Protein AF-A0ABD5RCZ7-F1 (afdb_monomer_lite)

Radius of gyration: 33.13 Å; chains: 1; bounding box: 103×47×82 Å

Organism: NCBI:txid1126234

InterPro domains:
  IPR018649 SHOCT domain [PF09851] (135-161)

Foldseek 3Di:
DDDDPPVVVVVVVVVVCVVVPPDCLVVLCVLLVVLQVVLVVLQVQLVVLCVVPPDPVSNVSSVVSNVVSVVSNVSSCVSCVVVVCVVVDVDDDPVVVVVVVPPPDDDPDDDDDDDDDDDDDDDDDDPDDPPPCPPLNVLVVCVVVVVDDPVRSVVVVVVSVVVVVVVVVVVVVVVVVVVVVVVVVVVVVVD

Sequence (191 aa):
MLGSSDSSTLRAVHRLLEHYTPDGTLGRLLLGLSALGLSPFMLFGGVIMITDATTFVAFLTGVLGVTLGPFALLLGVVTLWPVYLSLIGNVESPADYATTSGRRRSSVGLSGTDSVDPVGTTDLSGGASSDDESAEAILKRRYAAGDIDDAEFERRLERIMTAEAGEDWDNETTRNAARSRRKRETEQVEN

Structure (mmCIF, N/CA/C/O backbone):
data_AF-A0ABD5RCZ7-F1
#
_entry.id   AF-A0ABD5RCZ7-F1
#
loop_
_atom_site.group_PDB
_atom_site.id
_atom_site.type_symbol
_atom_site.label_atom_id
_atom_site.label_alt_id
_atom_site.label_comp_id
_atom_site.label_asym_id
_atom_site.label_entity_id
_atom_site.label_seq_id
_atom_site.pdbx_PDB_ins_code
_atom_site.Cartn_x
_atom_site.Cartn_y
_atom_site.Cartn_z
_atom_site.occupancy
_atom_site.B_iso_or_equiv
_atom_site.auth_seq_id
_atom_site.auth_comp_id
_atom_site.auth_asym_id
_atom_site.auth_atom_id
_atom_site.pdbx_PDB_model_num
ATOM 1 N N . MET A 1 1 ? 43.689 7.628 23.862 1.00 44.00 1 MET A N 1
ATOM 2 C CA . MET A 1 1 ? 42.399 7.761 24.573 1.00 44.00 1 MET A CA 1
ATOM 3 C C . MET A 1 1 ? 41.309 8.101 23.557 1.00 44.00 1 MET A C 1
ATOM 5 O O . MET A 1 1 ? 41.088 9.272 23.311 1.00 44.00 1 MET A O 1
ATOM 9 N N . LEU A 1 2 ? 40.692 7.105 22.914 1.00 52.38 2 LEU A N 1
ATOM 10 C CA . LEU A 1 2 ? 39.568 7.241 21.967 1.00 52.38 2 LEU A CA 1
ATOM 11 C C . LEU A 1 2 ? 38.787 5.920 22.062 1.00 52.38 2 LEU A C 1
ATOM 13 O O . LEU A 1 2 ? 39.323 4.898 21.649 1.00 52.38 2 LEU A O 1
ATOM 17 N N . GLY A 1 3 ? 37.609 5.887 22.690 1.00 51.72 3 GLY A N 1
ATOM 18 C CA . GLY A 1 3 ? 36.884 4.611 22.832 1.00 51.72 3 GLY A CA 1
ATOM 19 C C . GLY A 1 3 ? 35.549 4.608 23.582 1.00 51.72 3 GLY A C 1
ATOM 20 O O . GLY A 1 3 ? 35.044 3.528 23.869 1.00 51.72 3 GLY A O 1
ATOM 21 N N . SER A 1 4 ? 34.957 5.762 23.908 1.00 55.25 4 SER A N 1
ATOM 22 C CA . SER A 1 4 ? 33.767 5.800 24.785 1.00 55.25 4 SER A CA 1
ATOM 23 C C . SER A 1 4 ? 32.496 6.365 24.136 1.00 55.25 4 SER A C 1
ATOM 25 O O . SER A 1 4 ? 31.445 6.336 24.768 1.00 55.25 4 SER A O 1
ATOM 27 N N . SER A 1 5 ? 32.563 6.872 22.901 1.00 55.53 5 SER A N 1
ATOM 28 C CA . SER A 1 5 ? 31.431 7.557 22.244 1.00 55.53 5 SER A CA 1
ATOM 29 C C . SER A 1 5 ? 30.575 6.634 21.366 1.00 55.53 5 SER A C 1
ATOM 31 O O . SER A 1 5 ? 29.400 6.914 21.124 1.00 55.53 5 SER A O 1
ATOM 33 N N . ASP A 1 6 ? 31.131 5.510 20.913 1.00 54.88 6 ASP A N 1
ATOM 34 C CA . ASP A 1 6 ? 30.423 4.608 19.994 1.00 54.88 6 ASP A CA 1
ATOM 35 C C . ASP A 1 6 ? 29.397 3.736 20.724 1.00 54.88 6 ASP A C 1
ATOM 37 O O . ASP A 1 6 ? 28.325 3.436 20.200 1.00 54.88 6 ASP A O 1
ATOM 41 N N . SER A 1 7 ? 29.671 3.379 21.979 1.00 60.19 7 SER A N 1
ATOM 42 C CA . SER A 1 7 ? 28.823 2.491 22.778 1.00 60.19 7 SER A CA 1
ATOM 43 C C . SER A 1 7 ? 27.561 3.168 23.326 1.00 60.19 7 SER A C 1
ATOM 45 O O . SER A 1 7 ? 26.554 2.489 23.534 1.00 60.19 7 SER A O 1
ATOM 47 N N . SER A 1 8 ? 27.569 4.491 23.524 1.00 61.69 8 SER A N 1
ATOM 48 C CA . SER A 1 8 ? 26.386 5.259 23.938 1.00 61.69 8 SER A CA 1
ATOM 49 C C . SER A 1 8 ? 25.422 5.482 22.777 1.00 61.69 8 SER A C 1
ATOM 51 O O . SER A 1 8 ? 24.218 5.301 22.950 1.00 61.69 8 SER A O 1
ATOM 53 N N . THR A 1 9 ? 25.943 5.780 21.586 1.00 70.44 9 THR A N 1
ATOM 54 C CA . THR A 1 9 ? 25.139 5.954 20.371 1.00 70.44 9 THR A CA 1
ATOM 55 C C . THR A 1 9 ? 24.521 4.624 19.939 1.00 70.44 9 THR A C 1
ATOM 57 O O . THR A 1 9 ? 23.320 4.567 19.694 1.00 70.44 9 THR A O 1
ATOM 60 N N . LEU A 1 10 ? 25.286 3.522 19.965 1.00 69.06 10 LEU A N 1
ATOM 61 C CA . LEU A 1 10 ? 24.750 2.184 19.681 1.00 69.06 10 LEU A CA 1
ATOM 62 C C . LEU A 1 10 ? 23.698 1.739 20.698 1.00 69.06 10 LEU A C 1
ATOM 64 O O . LEU A 1 10 ? 22.688 1.169 20.303 1.00 69.06 10 LEU A O 1
ATOM 68 N N . ARG A 1 11 ? 23.884 2.017 21.995 1.00 72.44 11 ARG A N 1
ATOM 69 C CA . ARG A 1 11 ? 22.863 1.707 23.009 1.00 72.44 11 ARG A CA 1
ATOM 70 C C . ARG A 1 11 ? 21.634 2.596 22.893 1.00 72.44 11 ARG A C 1
ATOM 72 O O . ARG A 1 11 ? 20.538 2.097 23.099 1.00 72.44 11 ARG A O 1
ATOM 79 N N . ALA A 1 12 ? 21.788 3.875 22.558 1.00 73.44 12 ALA A N 1
ATOM 80 C CA . ALA A 1 12 ? 20.661 4.775 22.327 1.00 73.44 12 ALA A CA 1
ATOM 81 C C . ALA A 1 12 ? 19.853 4.339 21.099 1.00 73.44 12 ALA A C 1
ATOM 83 O O . ALA A 1 12 ? 18.632 4.283 21.174 1.00 73.44 12 ALA A O 1
ATOM 84 N N . VAL A 1 13 ? 20.528 3.941 20.016 1.00 70.62 13 VAL A N 1
ATOM 85 C CA . VAL A 1 13 ? 19.894 3.380 18.816 1.00 70.62 13 VAL A CA 1
ATOM 86 C C . VAL A 1 13 ? 19.265 2.022 19.105 1.00 70.62 13 VAL A C 1
ATOM 88 O O . VAL A 1 13 ? 18.158 1.780 18.654 1.00 70.62 13 VAL A O 1
ATOM 91 N N . HIS A 1 14 ? 19.907 1.158 19.891 1.00 68.06 14 HIS A N 1
ATOM 92 C CA . HIS A 1 14 ? 19.344 -0.133 20.290 1.00 68.06 14 HIS A CA 1
ATOM 93 C C . HIS A 1 14 ? 18.097 0.036 21.162 1.00 68.06 14 HIS A C 1
ATOM 95 O O . HIS A 1 14 ? 17.110 -0.650 20.945 1.00 68.06 14 HIS A O 1
ATOM 101 N N . ARG A 1 15 ? 18.101 1.019 22.069 1.00 69.62 15 ARG A N 1
ATOM 102 C CA . ARG A 1 15 ? 16.951 1.370 22.909 1.00 69.62 15 ARG A CA 1
ATOM 103 C C . ARG A 1 15 ? 15.839 2.048 22.108 1.00 69.62 15 ARG A C 1
ATOM 105 O O . ARG A 1 15 ? 14.672 1.842 22.406 1.00 69.62 15 ARG A O 1
ATOM 112 N N . LEU A 1 16 ? 16.190 2.821 21.078 1.00 66.12 16 LEU A N 1
ATOM 113 C CA . LEU A 1 16 ? 15.235 3.363 20.112 1.00 66.12 16 LEU A CA 1
ATOM 114 C C . LEU A 1 16 ? 14.652 2.228 19.259 1.00 66.12 16 LEU A C 1
ATOM 116 O O . LEU A 1 16 ? 13.448 2.172 19.076 1.00 66.12 16 LEU A O 1
ATOM 120 N N . LEU A 1 17 ? 15.465 1.263 18.827 1.00 63.47 17 LEU A N 1
ATOM 121 C CA . LEU A 1 17 ? 14.991 0.071 18.127 1.00 63.47 17 LEU A CA 1
ATOM 122 C C . LEU A 1 17 ? 14.046 -0.745 19.011 1.00 63.47 17 LEU A C 1
ATOM 124 O O . LEU A 1 17 ? 12.927 -1.008 18.600 1.00 63.47 17 LEU A O 1
ATOM 128 N N . GLU A 1 18 ? 14.440 -1.103 20.231 1.00 64.19 18 GLU A N 1
ATOM 129 C CA . GLU A 1 18 ? 13.595 -1.871 21.156 1.00 64.19 18 GLU A CA 1
ATOM 130 C C . GLU A 1 18 ? 12.280 -1.150 21.479 1.00 64.19 18 GLU A C 1
ATOM 132 O O . GLU A 1 18 ? 11.252 -1.802 21.643 1.00 64.19 18 GLU A O 1
ATOM 137 N N . HIS A 1 19 ? 12.283 0.187 21.514 1.00 57.41 19 HIS A N 1
ATOM 138 C CA . HIS A 1 19 ? 11.088 0.987 21.785 1.00 57.41 19 HIS A CA 1
ATOM 139 C C . HIS A 1 19 ? 10.206 1.239 20.550 1.00 57.41 19 HIS A C 1
ATOM 141 O O . HIS A 1 19 ? 9.009 1.448 20.702 1.00 57.41 19 HIS A O 1
ATOM 147 N N . TYR A 1 20 ? 10.762 1.173 19.336 1.00 53.78 20 TYR A N 1
ATOM 148 C CA . TYR A 1 20 ? 10.025 1.332 18.072 1.00 53.78 20 TYR A CA 1
ATOM 149 C C . TYR A 1 20 ? 9.710 0.003 17.358 1.00 53.78 20 TYR A C 1
ATOM 151 O O . TYR A 1 20 ? 9.073 0.008 16.307 1.00 53.78 20 TYR A O 1
ATOM 159 N N . THR A 1 21 ? 10.121 -1.134 17.927 1.00 57.34 21 THR A N 1
ATOM 160 C CA . THR A 1 21 ? 9.784 -2.489 17.457 1.00 57.34 21 THR A CA 1
ATOM 161 C C . THR A 1 21 ? 8.584 -3.172 18.161 1.00 57.34 21 THR A C 1
ATOM 163 O O . THR A 1 21 ? 8.244 -4.268 17.718 1.00 57.34 21 THR A O 1
ATOM 166 N N . PRO A 1 22 ? 7.871 -2.622 19.180 1.00 50.62 22 PRO A N 1
ATOM 167 C CA . PRO A 1 22 ? 6.703 -3.327 19.723 1.00 50.62 22 PRO A CA 1
ATOM 168 C C . PRO A 1 22 ? 5.543 -3.459 18.729 1.00 50.62 22 PRO A C 1
ATOM 170 O O . PRO A 1 22 ? 4.757 -4.389 18.856 1.00 50.62 22 PRO A O 1
ATOM 173 N N . ASP A 1 23 ? 5.472 -2.594 17.714 1.00 54.75 23 ASP A N 1
ATOM 174 C CA . ASP A 1 23 ? 4.429 -2.640 16.694 1.00 54.75 23 ASP A CA 1
ATOM 175 C C . ASP A 1 23 ? 5.043 -2.718 15.298 1.00 54.75 23 ASP A C 1
ATOM 177 O O . ASP A 1 23 ? 5.749 -1.822 14.835 1.00 54.75 23 ASP A O 1
ATOM 181 N N . GLY A 1 24 ? 4.752 -3.806 14.582 1.00 64.00 24 GLY A N 1
ATOM 182 C CA . GLY A 1 24 ? 5.283 -4.105 13.247 1.00 64.00 24 GLY A CA 1
ATOM 183 C C . GLY A 1 24 ? 4.899 -3.113 12.137 1.00 64.00 24 GLY A C 1
ATOM 184 O O . GLY A 1 24 ? 5.112 -3.408 10.964 1.00 64.00 24 GLY A O 1
ATOM 185 N N . THR A 1 25 ? 4.329 -1.957 12.463 1.00 65.88 25 THR A N 1
ATOM 186 C CA . THR A 1 25 ? 3.887 -0.910 11.535 1.00 65.88 25 THR A CA 1
ATOM 187 C C . THR A 1 25 ? 5.059 -0.124 10.955 1.00 65.88 25 THR A C 1
ATOM 189 O O . THR A 1 25 ? 5.092 0.093 9.746 1.00 65.88 25 THR A O 1
ATOM 192 N N . LEU A 1 26 ? 6.066 0.233 11.760 1.00 71.25 26 LEU A N 1
ATOM 193 C CA . LEU A 1 26 ? 7.204 1.039 11.296 1.00 71.25 26 LEU A CA 1
ATOM 194 C C . LEU A 1 26 ? 8.113 0.257 10.339 1.00 71.25 26 LEU A C 1
ATOM 196 O O . LEU A 1 26 ? 8.528 0.781 9.306 1.00 71.25 26 LEU A O 1
ATOM 200 N N . GLY A 1 27 ? 8.352 -1.027 10.625 1.00 74.56 27 GLY A N 1
ATOM 201 C CA . GLY A 1 27 ? 9.070 -1.921 9.713 1.00 74.56 27 GLY A CA 1
ATOM 202 C C . GLY A 1 27 ? 8.325 -2.125 8.390 1.00 74.56 27 GLY A C 1
ATOM 203 O O . GLY A 1 27 ? 8.937 -2.078 7.325 1.00 74.56 27 GLY A O 1
ATOM 204 N N . ARG A 1 28 ? 6.994 -2.274 8.440 1.00 78.19 28 ARG A N 1
ATOM 205 C CA . ARG A 1 28 ? 6.143 -2.383 7.241 1.00 78.19 28 ARG A CA 1
ATOM 206 C C . ARG A 1 28 ? 6.099 -1.088 6.440 1.00 78.19 28 ARG A C 1
ATOM 208 O O . ARG A 1 28 ? 6.110 -1.148 5.217 1.00 78.19 28 ARG A O 1
ATOM 215 N N . LEU A 1 29 ? 6.098 0.065 7.102 1.00 81.12 29 LEU A N 1
ATOM 216 C CA . LEU A 1 29 ? 6.155 1.363 6.440 1.00 81.12 29 LEU A CA 1
ATOM 217 C C . LEU A 1 29 ? 7.498 1.583 5.761 1.00 81.12 29 LEU A C 1
ATOM 219 O O . LEU A 1 29 ? 7.514 1.916 4.584 1.00 81.12 29 LEU A O 1
ATOM 223 N N . LEU A 1 30 ? 8.618 1.348 6.449 1.00 83.06 30 LEU A N 1
ATOM 224 C CA . LEU A 1 30 ? 9.937 1.470 5.829 1.00 83.06 30 LEU A CA 1
ATOM 225 C C . LEU A 1 30 ? 10.082 0.515 4.645 1.00 83.06 30 LEU A C 1
ATOM 227 O O . LEU A 1 30 ? 10.495 0.943 3.570 1.00 83.06 30 LEU A O 1
ATOM 231 N N . LEU A 1 31 ? 9.705 -0.754 4.809 1.00 79.12 31 LEU A N 1
ATOM 232 C CA . LEU A 1 31 ? 9.823 -1.753 3.750 1.00 79.12 31 LEU A CA 1
ATOM 233 C C . LEU A 1 31 ? 8.871 -1.462 2.585 1.00 79.12 31 LEU A C 1
ATOM 235 O O . LEU A 1 31 ? 9.288 -1.500 1.430 1.00 79.12 31 LEU A O 1
ATOM 239 N N . GLY A 1 32 ? 7.621 -1.109 2.878 1.00 79.81 32 GLY A N 1
ATOM 240 C CA . GLY A 1 32 ? 6.615 -0.783 1.877 1.00 79.81 32 GLY A CA 1
ATOM 241 C C . GLY A 1 32 ? 6.919 0.514 1.128 1.00 79.81 32 GLY A C 1
ATOM 242 O O . GLY A 1 32 ? 6.814 0.530 -0.094 1.00 79.81 32 GLY A O 1
ATOM 243 N N . LEU A 1 33 ? 7.380 1.565 1.814 1.00 86.44 33 LEU A N 1
ATOM 244 C CA . LEU A 1 33 ? 7.804 2.828 1.197 1.00 86.44 33 LEU A CA 1
ATOM 245 C C . LEU A 1 33 ? 9.049 2.628 0.325 1.00 86.44 33 LEU A C 1
ATOM 247 O O . LEU A 1 33 ? 9.109 3.140 -0.789 1.00 86.44 33 LEU A O 1
ATOM 251 N N . SER A 1 34 ? 10.018 1.840 0.801 1.00 83.94 34 SER A N 1
ATOM 252 C CA . SER A 1 34 ? 11.219 1.502 0.028 1.00 83.94 34 SER A CA 1
ATOM 253 C C . SER A 1 34 ? 10.860 0.698 -1.223 1.00 83.94 34 SER A C 1
ATOM 255 O O . SER A 1 34 ? 11.325 1.017 -2.314 1.00 83.94 34 SER A O 1
ATOM 257 N N . ALA A 1 35 ? 9.995 -0.312 -1.090 1.00 82.19 35 ALA A N 1
ATOM 258 C CA . ALA A 1 35 ? 9.541 -1.136 -2.206 1.00 82.19 35 ALA A CA 1
ATOM 259 C C . ALA A 1 35 ? 8.720 -0.329 -3.228 1.00 82.19 35 ALA A C 1
ATOM 261 O O . ALA A 1 35 ? 8.969 -0.435 -4.430 1.00 82.19 35 ALA A O 1
ATOM 262 N N . LEU A 1 36 ? 7.795 0.521 -2.767 1.00 83.50 36 LEU A N 1
ATOM 263 C CA . LEU A 1 36 ? 6.998 1.402 -3.628 1.00 83.50 36 LEU A CA 1
ATOM 264 C C . LEU A 1 36 ? 7.840 2.475 -4.314 1.00 83.50 36 LEU A C 1
ATOM 266 O O . LEU A 1 36 ? 7.584 2.777 -5.473 1.00 83.50 36 LEU A O 1
ATOM 270 N N . GLY A 1 37 ? 8.841 3.038 -3.635 1.00 86.50 37 GLY A N 1
ATOM 271 C CA . GLY A 1 37 ? 9.737 4.032 -4.226 1.00 86.50 37 GLY A CA 1
ATOM 272 C C . GLY A 1 37 ? 10.672 3.434 -5.279 1.00 86.50 37 GLY A C 1
ATOM 273 O O . GLY A 1 37 ? 10.902 4.042 -6.323 1.00 86.50 37 GLY A O 1
ATOM 274 N N . LEU A 1 38 ? 11.185 2.223 -5.038 1.00 86.25 38 LEU A N 1
ATOM 275 C CA . LEU A 1 38 ? 12.149 1.570 -5.929 1.00 86.25 38 LEU A CA 1
ATOM 276 C C . LEU A 1 38 ? 11.488 0.918 -7.155 1.00 86.25 38 LEU A C 1
ATOM 278 O O . LEU A 1 38 ? 12.092 0.852 -8.226 1.00 86.25 38 LEU A O 1
ATOM 282 N N . SER A 1 39 ? 10.245 0.449 -7.015 1.00 84.50 39 SER A N 1
ATOM 283 C CA . SER A 1 39 ? 9.508 -0.252 -8.070 1.00 84.50 39 SER A CA 1
ATOM 284 C C . SER A 1 39 ? 9.353 0.530 -9.388 1.00 84.50 39 SER A C 1
ATOM 286 O O . SER A 1 39 ? 9.739 -0.017 -10.426 1.00 84.50 39 SER A O 1
ATOM 288 N N . PRO A 1 40 ? 8.862 1.788 -9.417 1.00 82.56 40 PRO A N 1
ATOM 289 C CA . PRO A 1 40 ? 8.738 2.529 -10.669 1.00 82.56 40 PRO A CA 1
ATOM 290 C C . PRO A 1 40 ? 10.110 2.757 -11.311 1.00 82.56 40 PRO A C 1
ATOM 292 O O . PRO A 1 40 ? 10.238 2.661 -12.527 1.00 82.56 40 PRO A O 1
ATOM 295 N N . PHE A 1 41 ? 11.159 2.968 -10.512 1.00 85.69 41 PHE A N 1
ATOM 296 C CA . PHE A 1 41 ? 12.515 3.144 -11.029 1.00 85.69 41 PHE A CA 1
ATOM 297 C C . PHE A 1 41 ? 13.052 1.868 -11.694 1.00 85.69 41 PHE A C 1
ATOM 299 O O . PHE A 1 41 ? 13.627 1.935 -12.778 1.00 85.69 41 PHE A O 1
ATOM 306 N N . MET A 1 42 ? 12.806 0.700 -11.092 1.00 83.81 42 MET A N 1
ATOM 307 C CA . MET A 1 42 ? 13.132 -0.612 -11.671 1.00 83.81 42 MET A CA 1
ATOM 308 C C . MET A 1 42 ? 12.354 -0.890 -12.961 1.00 83.81 42 MET A C 1
ATOM 310 O O . MET A 1 42 ? 12.927 -1.375 -13.934 1.00 83.81 42 MET A O 1
ATOM 314 N N . LEU A 1 43 ? 11.060 -0.566 -12.984 1.00 80.88 43 LEU A N 1
ATOM 315 C CA . LEU A 1 43 ? 10.183 -0.859 -14.115 1.00 80.88 43 LEU A CA 1
ATOM 316 C C . LEU A 1 43 ? 10.482 0.073 -15.299 1.00 80.88 43 LEU A C 1
ATOM 318 O O . LEU A 1 43 ? 10.815 -0.400 -16.384 1.00 80.88 43 LEU A O 1
ATOM 322 N N . PHE A 1 44 ? 10.445 1.393 -15.093 1.00 85.50 44 PHE A N 1
ATOM 323 C CA . PHE A 1 44 ? 10.719 2.368 -16.153 1.00 85.50 44 PHE A CA 1
ATOM 324 C C . PHE A 1 44 ? 12.188 2.352 -16.582 1.00 85.50 44 PHE A C 1
ATOM 326 O O . PHE A 1 44 ? 12.471 2.364 -17.779 1.00 85.50 44 PHE A O 1
ATOM 333 N N . GLY A 1 45 ? 13.121 2.251 -15.630 1.00 84.06 45 GLY A N 1
ATOM 334 C CA . GLY A 1 45 ? 14.541 2.083 -15.936 1.00 84.06 45 GLY A CA 1
ATOM 335 C C . GLY A 1 45 ? 14.806 0.798 -16.719 1.00 84.06 45 GLY A C 1
ATOM 336 O O . GLY A 1 45 ? 15.580 0.811 -17.674 1.00 84.06 45 GLY A O 1
ATOM 337 N N . GLY A 1 46 ? 14.107 -0.291 -16.384 1.00 81.25 46 GLY A N 1
ATOM 338 C CA . GLY A 1 46 ? 14.206 -1.553 -17.106 1.00 81.25 46 GLY A CA 1
ATOM 339 C C . GLY A 1 46 ? 13.730 -1.453 -18.556 1.00 81.25 46 GLY A C 1
ATOM 340 O O . GLY A 1 46 ? 14.443 -1.876 -19.463 1.00 81.25 46 GLY A O 1
ATOM 341 N N . VAL A 1 47 ? 12.571 -0.827 -18.794 1.00 86.94 47 VAL A N 1
ATOM 342 C CA . VAL A 1 47 ? 12.038 -0.599 -20.150 1.00 86.94 47 VAL A CA 1
ATOM 343 C C . VAL A 1 47 ? 13.000 0.240 -20.994 1.00 86.94 47 VAL A C 1
ATOM 345 O O . VAL A 1 47 ? 13.293 -0.139 -22.127 1.00 86.94 47 VAL A O 1
ATOM 348 N N . ILE A 1 48 ? 13.543 1.327 -20.431 1.00 85.75 48 ILE A N 1
ATOM 349 C CA . ILE A 1 48 ? 14.517 2.191 -21.118 1.00 85.75 48 ILE A CA 1
ATOM 350 C C . ILE A 1 48 ? 15.778 1.393 -21.497 1.00 85.75 48 ILE A C 1
ATOM 352 O O . ILE A 1 48 ? 16.255 1.481 -22.629 1.00 85.75 48 ILE A O 1
ATOM 356 N N . MET A 1 49 ? 16.281 0.555 -20.588 1.00 83.06 49 MET A N 1
ATOM 357 C CA . MET A 1 49 ? 17.473 -0.268 -20.826 1.00 83.06 49 MET A CA 1
ATOM 358 C C . MET A 1 49 ? 17.253 -1.385 -21.857 1.00 83.06 49 MET A C 1
ATOM 360 O O . MET A 1 49 ? 18.179 -1.726 -22.589 1.00 83.06 49 MET A O 1
ATOM 364 N N . ILE A 1 50 ? 16.039 -1.941 -21.963 1.00 82.12 50 ILE A N 1
ATOM 365 C CA . ILE A 1 50 ? 15.696 -2.896 -23.034 1.00 82.12 50 ILE A CA 1
ATOM 366 C C . ILE A 1 50 ? 15.687 -2.195 -24.397 1.00 82.12 50 ILE A C 1
ATOM 368 O O . ILE A 1 50 ? 16.118 -2.780 -25.388 1.00 82.12 50 ILE A O 1
ATOM 372 N N . THR A 1 51 ? 15.204 -0.951 -24.465 1.00 79.88 51 THR A N 1
ATOM 373 C CA . THR A 1 51 ? 15.164 -0.201 -25.729 1.00 79.88 51 THR A CA 1
ATOM 374 C C . THR A 1 51 ? 16.541 0.261 -26.205 1.00 79.88 51 THR A C 1
ATOM 376 O O . THR A 1 51 ? 16.760 0.351 -27.409 1.00 79.88 51 THR A O 1
ATOM 379 N N . ASP A 1 52 ? 17.482 0.487 -25.286 1.00 78.69 52 ASP A N 1
ATOM 380 C CA . ASP A 1 52 ? 18.860 0.910 -25.571 1.00 78.69 52 ASP A CA 1
ATOM 381 C C . ASP A 1 52 ? 19.851 -0.272 -25.574 1.00 78.69 52 ASP A C 1
ATOM 383 O O . ASP A 1 52 ? 21.004 -0.124 -25.180 1.00 78.69 52 ASP A O 1
ATOM 387 N N . ALA A 1 53 ? 19.409 -1.474 -25.980 1.00 71.19 53 ALA A N 1
ATOM 388 C 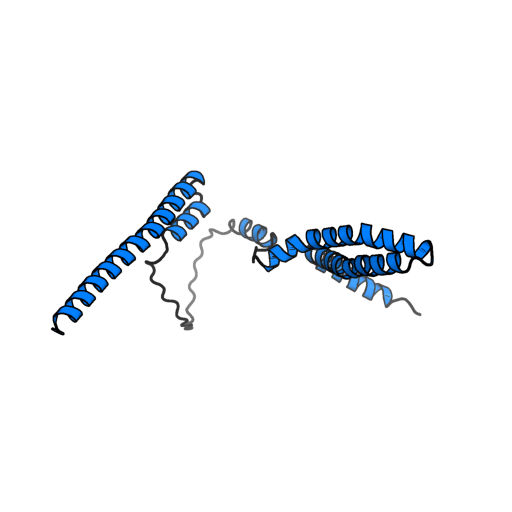CA . ALA A 1 53 ? 20.125 -2.762 -25.897 1.00 71.19 53 ALA A CA 1
ATOM 389 C C . ALA A 1 53 ? 21.418 -2.882 -26.747 1.00 71.19 53 ALA A C 1
ATOM 391 O O . ALA A 1 53 ? 21.744 -3.935 -27.291 1.00 71.19 53 ALA A O 1
ATOM 392 N N . THR A 1 54 ? 22.195 -1.810 -26.837 1.00 83.56 54 THR A N 1
ATOM 393 C CA . THR A 1 54 ? 23.541 -1.730 -27.403 1.00 83.56 54 THR A CA 1
ATOM 394 C C . THR A 1 54 ? 24.537 -2.640 -26.683 1.00 83.56 54 THR A C 1
ATOM 396 O O . THR A 1 54 ? 25.532 -3.053 -27.276 1.00 83.56 54 THR A O 1
ATOM 399 N N . THR A 1 55 ? 24.260 -3.014 -25.427 1.00 87.38 55 THR A N 1
ATOM 400 C CA . THR A 1 55 ? 25.047 -3.997 -24.676 1.00 87.38 55 THR A CA 1
ATOM 401 C C . THR A 1 55 ? 24.172 -5.110 -24.105 1.00 87.38 55 THR A C 1
ATOM 403 O O . THR A 1 55 ? 23.073 -4.880 -23.597 1.00 87.38 55 THR A O 1
ATOM 406 N N . PHE A 1 56 ? 24.698 -6.337 -24.123 1.00 86.38 56 PHE A N 1
ATOM 407 C CA . PHE A 1 56 ? 24.033 -7.507 -23.539 1.00 86.38 56 PHE A CA 1
ATOM 408 C C . PHE A 1 56 ? 23.729 -7.324 -22.041 1.00 86.38 56 PHE A C 1
ATOM 410 O O . PHE A 1 56 ? 22.690 -7.764 -21.555 1.00 86.38 56 PHE A O 1
ATOM 417 N N . VAL A 1 57 ? 24.611 -6.628 -21.313 1.00 88.38 57 VAL A N 1
ATOM 418 C CA . VAL A 1 57 ? 24.432 -6.332 -19.884 1.00 88.38 57 VAL A CA 1
ATOM 419 C C . VAL A 1 57 ? 23.246 -5.389 -19.650 1.00 88.38 57 VAL A C 1
ATOM 421 O O . VAL A 1 57 ? 22.453 -5.645 -18.743 1.00 88.38 57 VAL A O 1
ATOM 424 N N . ALA A 1 58 ? 23.082 -4.341 -20.469 1.00 83.56 58 ALA A N 1
ATOM 425 C CA . ALA A 1 58 ? 21.934 -3.434 -20.382 1.00 83.56 58 ALA A CA 1
ATOM 426 C C . ALA A 1 58 ? 20.618 -4.167 -20.678 1.00 83.56 58 ALA A C 1
ATOM 428 O O . ALA A 1 58 ? 19.663 -4.044 -19.913 1.00 83.56 58 ALA A O 1
ATOM 429 N N . PHE A 1 59 ? 20.605 -5.020 -21.706 1.00 86.31 59 PHE A N 1
ATOM 430 C CA . PHE A 1 59 ? 19.451 -5.859 -22.024 1.00 86.31 59 PHE A CA 1
ATOM 431 C C . PHE A 1 59 ? 19.065 -6.783 -20.858 1.00 86.31 59 PHE A C 1
ATOM 433 O O . PHE A 1 59 ? 17.910 -6.794 -20.435 1.00 86.31 59 PHE A O 1
ATOM 440 N N . LEU A 1 60 ? 20.029 -7.519 -20.287 1.00 91.50 60 LEU A N 1
ATOM 441 C CA . LEU A 1 60 ? 19.772 -8.442 -19.178 1.00 91.50 60 LEU A CA 1
ATOM 442 C C . LEU A 1 60 ? 19.280 -7.707 -17.921 1.00 91.50 60 LEU A C 1
ATOM 444 O O . LEU A 1 60 ? 18.336 -8.158 -17.274 1.00 91.50 60 LEU A O 1
ATOM 448 N N . THR A 1 61 ? 19.882 -6.556 -17.607 1.00 87.50 61 THR A N 1
ATOM 449 C CA . THR A 1 61 ? 19.462 -5.690 -16.491 1.00 87.50 61 THR A CA 1
ATOM 450 C C . THR A 1 61 ? 18.048 -5.161 -16.712 1.00 87.50 61 THR A C 1
ATOM 452 O O . THR A 1 61 ? 17.235 -5.150 -15.789 1.00 87.50 61 THR A O 1
ATOM 455 N N . GLY A 1 62 ? 17.731 -4.779 -17.950 1.00 87.88 62 GLY A N 1
ATOM 456 C CA . GLY A 1 62 ? 16.410 -4.314 -18.337 1.00 87.88 62 GLY A CA 1
ATOM 457 C C . GLY A 1 62 ? 15.329 -5.382 -18.168 1.00 87.88 62 GLY A C 1
ATOM 458 O O . GLY A 1 62 ? 14.305 -5.127 -17.534 1.00 87.88 62 GLY A O 1
ATOM 459 N N . VAL A 1 63 ? 15.588 -6.606 -18.644 1.00 90.25 63 VAL A N 1
ATOM 460 C CA . VAL A 1 63 ? 14.681 -7.756 -18.472 1.00 90.25 63 VAL A CA 1
ATOM 461 C C . VAL A 1 63 ? 14.436 -8.050 -16.992 1.00 90.25 63 VAL A C 1
ATOM 463 O O . VAL A 1 63 ? 13.284 -8.239 -16.598 1.00 90.25 63 VAL A O 1
ATOM 466 N N . LEU A 1 64 ? 15.493 -8.033 -16.172 1.00 89.94 64 LEU A N 1
ATOM 467 C CA . LEU A 1 64 ? 15.415 -8.212 -14.718 1.00 89.94 64 LEU A CA 1
ATOM 468 C C . LEU A 1 64 ? 14.566 -7.126 -14.051 1.00 89.94 64 LEU A C 1
ATOM 470 O O . LEU A 1 64 ? 13.717 -7.443 -13.224 1.00 89.94 64 LEU A O 1
ATOM 474 N N . GLY A 1 65 ? 14.750 -5.860 -14.433 1.00 86.38 65 GLY A N 1
ATOM 475 C CA . GLY A 1 65 ? 13.960 -4.741 -13.915 1.00 86.38 65 GLY A CA 1
ATOM 476 C C . GLY A 1 65 ? 12.473 -4.866 -14.254 1.00 86.38 65 GLY A C 1
ATOM 477 O O . GLY A 1 65 ? 11.621 -4.667 -13.388 1.00 86.38 65 GLY A O 1
ATOM 478 N N . VAL A 1 66 ? 12.149 -5.284 -15.481 1.00 89.69 66 VAL A N 1
ATOM 479 C CA . VAL A 1 66 ? 10.759 -5.476 -15.927 1.00 89.69 66 VAL A CA 1
ATOM 480 C C . VAL A 1 66 ? 10.094 -6.687 -15.269 1.00 89.69 66 VAL A C 1
ATOM 482 O O . VAL A 1 66 ? 8.903 -6.627 -14.981 1.00 89.69 66 VAL A O 1
ATOM 485 N N . THR A 1 67 ? 10.828 -7.768 -14.984 1.00 91.69 67 THR A N 1
ATOM 486 C CA . THR A 1 67 ? 10.260 -8.919 -14.254 1.00 91.69 67 THR A CA 1
ATOM 487 C C . THR A 1 67 ? 10.171 -8.677 -12.750 1.00 91.69 67 THR A C 1
ATOM 489 O O . THR A 1 67 ? 9.135 -8.966 -12.159 1.00 91.69 67 THR A O 1
ATOM 492 N N . LEU A 1 68 ? 11.208 -8.131 -12.108 1.00 89.62 68 LEU A N 1
ATOM 493 C CA . LEU A 1 68 ? 11.225 -7.919 -10.653 1.00 89.62 68 LEU A CA 1
ATOM 494 C C . LEU A 1 68 ? 10.437 -6.683 -10.205 1.00 89.62 68 LEU A C 1
ATOM 496 O O . LEU A 1 68 ? 9.901 -6.677 -9.097 1.00 89.62 68 LEU A O 1
ATOM 500 N N . GLY A 1 69 ? 10.337 -5.648 -11.040 1.00 85.38 69 GLY A N 1
ATOM 501 C CA . GLY A 1 69 ? 9.640 -4.398 -10.724 1.00 85.38 69 GLY A CA 1
ATOM 502 C C . GLY A 1 69 ? 8.177 -4.596 -10.298 1.00 85.38 69 GLY A C 1
ATOM 503 O O . GLY A 1 69 ? 7.806 -4.115 -9.222 1.00 85.38 69 GLY A O 1
ATOM 504 N N . PRO A 1 70 ? 7.352 -5.335 -11.068 1.00 87.00 70 PRO A N 1
ATOM 505 C CA . PRO A 1 70 ? 5.975 -5.665 -10.698 1.00 87.00 70 PRO A CA 1
ATOM 506 C C . PRO A 1 70 ? 5.870 -6.499 -9.415 1.00 87.00 70 PRO A C 1
ATOM 508 O O . PRO A 1 70 ? 4.979 -6.261 -8.603 1.00 87.00 70 PRO A O 1
ATOM 511 N N . PHE A 1 71 ? 6.794 -7.442 -9.194 1.00 89.38 71 PHE A N 1
ATOM 512 C CA . PHE A 1 71 ? 6.838 -8.233 -7.958 1.00 89.38 71 PHE A CA 1
ATOM 513 C C . PHE A 1 71 ? 7.129 -7.357 -6.735 1.00 89.38 71 PHE A C 1
ATOM 515 O O . PHE A 1 71 ? 6.451 -7.482 -5.716 1.00 89.38 71 PHE A O 1
ATOM 522 N N . ALA A 1 72 ? 8.091 -6.438 -6.842 1.00 83.25 72 ALA A N 1
ATOM 523 C CA . ALA A 1 72 ? 8.386 -5.469 -5.791 1.00 83.25 72 ALA A CA 1
ATOM 524 C C . ALA A 1 72 ? 7.204 -4.515 -5.541 1.00 83.25 72 ALA A C 1
ATOM 526 O O . ALA A 1 72 ? 6.911 -4.204 -4.387 1.00 83.25 72 ALA A O 1
ATOM 527 N N . LEU A 1 73 ? 6.489 -4.107 -6.599 1.00 84.69 73 LEU A N 1
ATOM 528 C CA . LEU A 1 73 ? 5.274 -3.291 -6.493 1.00 84.69 73 LEU A CA 1
ATOM 529 C C . LEU A 1 73 ? 4.198 -4.017 -5.687 1.00 84.69 73 LEU A C 1
ATOM 531 O O . LEU A 1 73 ? 3.667 -3.463 -4.728 1.00 84.69 73 LEU A O 1
ATOM 535 N N . LEU A 1 74 ? 3.909 -5.269 -6.054 1.00 90.06 74 LEU A N 1
ATOM 536 C CA . LEU A 1 74 ? 2.934 -6.110 -5.362 1.00 90.06 74 LEU A CA 1
ATOM 537 C C . LEU A 1 74 ? 3.312 -6.317 -3.898 1.00 90.06 74 LEU A C 1
ATOM 539 O O . LEU A 1 74 ? 2.459 -6.149 -3.031 1.00 90.06 74 LEU A O 1
ATOM 543 N N . LEU A 1 75 ? 4.583 -6.619 -3.606 1.00 83.62 75 LEU A N 1
ATOM 544 C CA . LEU A 1 75 ? 5.058 -6.723 -2.226 1.00 83.62 75 LEU A CA 1
ATOM 545 C C . LEU A 1 75 ? 4.843 -5.415 -1.458 1.00 83.62 75 LEU A C 1
ATOM 547 O O . LEU A 1 75 ? 4.372 -5.453 -0.323 1.00 83.62 75 LEU A O 1
ATOM 551 N N . GLY A 1 76 ? 5.162 -4.271 -2.068 1.00 85.00 76 GLY A N 1
ATOM 552 C CA . GLY A 1 76 ? 4.947 -2.953 -1.477 1.00 85.00 76 GLY A CA 1
ATOM 553 C C . GLY A 1 76 ? 3.475 -2.709 -1.149 1.00 85.00 76 GLY A C 1
ATOM 554 O O . GLY A 1 76 ? 3.156 -2.369 -0.013 1.00 85.00 76 GLY A O 1
ATOM 555 N N . VAL A 1 77 ? 2.575 -2.970 -2.101 1.00 88.19 77 VAL A N 1
ATOM 556 C CA . VAL A 1 77 ? 1.122 -2.816 -1.926 1.00 88.19 77 VAL A CA 1
ATOM 557 C C . VAL A 1 77 ? 0.588 -3.746 -0.839 1.00 88.19 77 VAL A C 1
ATOM 559 O O . VAL A 1 77 ? -0.073 -3.275 0.080 1.00 88.19 77 VAL A O 1
ATOM 562 N N . VAL A 1 78 ? 0.909 -5.042 -0.887 1.00 90.31 78 VAL A N 1
ATOM 563 C CA . VAL A 1 78 ? 0.470 -6.026 0.121 1.00 90.31 78 VAL A CA 1
ATOM 564 C C . VAL A 1 78 ? 0.999 -5.671 1.513 1.00 90.31 78 VAL A C 1
ATOM 566 O O . VAL A 1 78 ? 0.293 -5.841 2.504 1.00 90.31 78 VAL A O 1
ATOM 569 N N . THR A 1 79 ? 2.219 -5.137 1.603 1.00 86.00 79 THR A N 1
ATOM 570 C CA . THR A 1 79 ? 2.825 -4.722 2.877 1.00 86.00 79 THR A CA 1
ATOM 571 C C . THR A 1 79 ? 2.186 -3.448 3.435 1.00 86.00 79 THR A C 1
ATOM 573 O O . THR A 1 79 ? 1.983 -3.353 4.647 1.00 86.00 79 THR A O 1
ATOM 576 N N . LEU A 1 80 ? 1.854 -2.474 2.579 1.00 82.88 80 LEU A N 1
ATOM 577 C CA . LEU A 1 80 ? 1.206 -1.223 2.990 1.00 82.88 80 LEU A CA 1
ATOM 578 C C . LEU A 1 80 ? -0.293 -1.390 3.249 1.00 82.88 80 LEU A C 1
ATOM 580 O O . LEU A 1 80 ? -0.867 -0.601 3.994 1.00 82.88 80 LEU A O 1
ATOM 584 N N . TRP A 1 81 ? -0.922 -2.404 2.656 1.00 87.00 81 TRP A N 1
ATOM 585 C CA . TRP A 1 81 ? -2.364 -2.626 2.710 1.00 87.00 81 TRP A CA 1
ATOM 586 C C . TRP A 1 81 ? -2.946 -2.602 4.138 1.00 87.00 81 TRP A C 1
ATOM 588 O O . TRP A 1 81 ? -3.885 -1.842 4.366 1.00 87.00 81 TRP A O 1
ATOM 598 N N . PRO A 1 82 ? -2.390 -3.309 5.145 1.00 80.94 82 PRO A N 1
ATOM 599 C CA . PRO A 1 82 ? -2.907 -3.243 6.515 1.00 80.94 82 PRO A CA 1
ATOM 600 C C . PRO A 1 82 ? -2.744 -1.861 7.157 1.00 80.94 82 PRO A C 1
ATOM 602 O O . PRO A 1 82 ? -3.586 -1.448 7.946 1.00 80.94 82 PRO A O 1
ATOM 605 N N . VAL A 1 83 ? -1.670 -1.141 6.814 1.00 78.94 83 VAL A N 1
ATOM 606 C CA . VAL A 1 83 ? -1.422 0.218 7.319 1.00 78.94 83 VAL A CA 1
ATOM 607 C C . VAL A 1 83 ? -2.424 1.196 6.713 1.00 78.94 83 VAL A C 1
ATOM 609 O O . VAL A 1 83 ? -2.976 2.021 7.428 1.00 78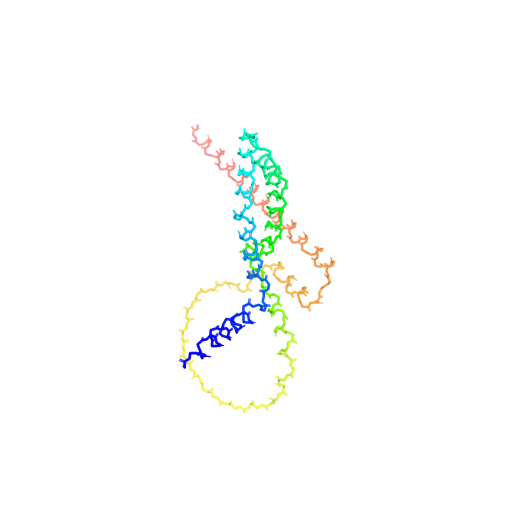.94 83 VAL A O 1
ATOM 612 N N . TYR A 1 84 ? -2.710 1.067 5.416 1.00 77.81 84 TYR A N 1
ATOM 613 C CA . TYR A 1 84 ? -3.746 1.843 4.738 1.00 77.81 84 TYR A CA 1
ATOM 614 C C . TYR A 1 84 ? -5.136 1.580 5.334 1.00 77.81 84 TYR A C 1
ATOM 616 O O . TYR A 1 84 ? -5.860 2.531 5.624 1.00 77.81 84 TYR A O 1
ATOM 624 N N . LEU A 1 85 ? -5.486 0.313 5.590 1.00 81.69 85 LEU A N 1
ATOM 625 C CA . LEU A 1 85 ? -6.755 -0.040 6.236 1.00 81.69 85 LEU A CA 1
ATOM 626 C C . LEU A 1 85 ? -6.865 0.522 7.658 1.00 81.69 85 LEU A C 1
ATOM 628 O O . LEU A 1 85 ? -7.928 1.009 8.022 1.00 81.69 85 LEU A O 1
ATOM 632 N N . SER A 1 86 ? -5.768 0.518 8.420 1.00 75.44 86 SER A N 1
ATOM 633 C CA . SER A 1 86 ? -5.696 1.129 9.754 1.00 75.44 86 SER A CA 1
ATOM 634 C C . SER A 1 86 ? -5.785 2.660 9.738 1.00 75.44 86 SER A C 1
ATOM 636 O O . SER A 1 86 ? -6.050 3.256 10.777 1.00 75.44 86 SER A O 1
ATOM 638 N N . LEU A 1 87 ? -5.501 3.304 8.601 1.00 76.12 87 LEU A N 1
ATOM 639 C CA . LEU A 1 87 ? -5.537 4.761 8.463 1.00 76.12 87 LEU A CA 1
ATOM 640 C C . LEU A 1 87 ? -6.903 5.255 7.964 1.00 76.12 87 LEU A C 1
ATOM 642 O O . LEU A 1 87 ? -7.364 6.310 8.387 1.00 76.12 87 LEU A O 1
ATOM 646 N N . ILE A 1 88 ? -7.534 4.507 7.048 1.00 73.25 88 ILE A N 1
ATOM 647 C CA . ILE A 1 88 ? -8.851 4.838 6.478 1.00 73.25 88 ILE A CA 1
ATOM 648 C C . ILE A 1 88 ? -9.997 4.379 7.393 1.00 73.25 88 ILE A C 1
ATOM 650 O O . ILE A 1 88 ? -11.044 5.018 7.448 1.00 73.25 88 ILE A O 1
ATOM 654 N N . GLY A 1 89 ? -9.791 3.273 8.112 1.00 63.31 89 GLY A N 1
ATOM 655 C CA . GLY A 1 89 ? -10.646 2.809 9.188 1.00 63.31 89 GLY A CA 1
ATOM 656 C C . GLY A 1 89 ? -9.914 3.043 10.496 1.00 63.31 89 GLY A C 1
ATOM 657 O O . GLY A 1 89 ? -8.877 2.436 10.728 1.00 63.31 89 GLY A O 1
ATOM 658 N N . ASN A 1 90 ? -10.441 3.913 11.347 1.00 54.44 90 ASN A N 1
ATOM 659 C CA . ASN A 1 90 ? -10.043 4.070 12.744 1.00 54.44 90 ASN A CA 1
ATOM 660 C C . ASN A 1 90 ? -10.340 2.772 13.523 1.00 54.44 90 ASN A C 1
ATOM 662 O O . ASN A 1 90 ? -11.272 2.732 14.314 1.00 54.44 90 ASN A O 1
ATOM 666 N N . VAL A 1 91 ? -9.637 1.680 13.217 1.00 51.22 91 VAL A N 1
ATOM 667 C CA . VAL A 1 91 ? -9.711 0.430 13.969 1.00 51.22 91 VAL A CA 1
ATOM 668 C C . VAL A 1 91 ? -8.625 0.468 15.021 1.00 51.22 91 VAL A C 1
ATOM 670 O O . VAL A 1 91 ? -7.430 0.422 14.721 1.00 51.22 91 VAL A O 1
ATOM 673 N N . GLU A 1 92 ? -9.102 0.609 16.251 1.00 48.91 92 GLU A N 1
ATOM 674 C CA . GLU A 1 92 ? -8.369 0.540 17.498 1.00 48.91 92 GLU A CA 1
ATOM 675 C C . GLU A 1 92 ? -7.259 -0.512 17.435 1.00 48.91 92 GLU A C 1
ATOM 677 O O . GLU A 1 92 ? -7.458 -1.662 17.023 1.00 48.91 92 GLU A O 1
ATOM 682 N N . SER A 1 93 ? -6.070 -0.092 17.865 1.00 50.62 93 SER A N 1
ATOM 683 C CA . SER A 1 93 ? -4.930 -0.975 18.059 1.00 50.62 93 SER A CA 1
ATOM 684 C C . SER A 1 93 ? -5.376 -2.226 18.831 1.00 50.62 93 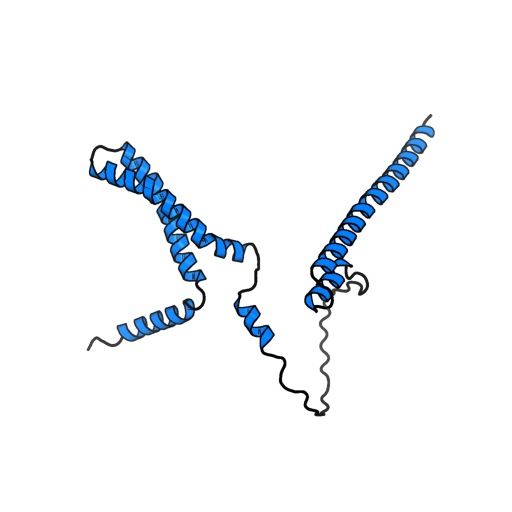SER A C 1
ATOM 686 O O . SER A 1 93 ? -6.069 -2.102 19.845 1.00 50.62 93 SER A O 1
ATOM 688 N N . PRO A 1 94 ? -4.944 -3.437 18.435 1.00 53.56 94 PRO A N 1
ATOM 689 C CA . PRO A 1 94 ? -5.187 -4.661 19.200 1.00 53.56 94 PRO A CA 1
ATOM 690 C C . PRO A 1 94 ? -4.792 -4.555 20.687 1.00 53.56 94 PRO A C 1
ATOM 692 O O . PRO A 1 94 ? -5.275 -5.334 21.507 1.00 53.56 94 PRO A O 1
ATOM 695 N N . ALA A 1 95 ? -3.939 -3.587 21.047 1.00 57.09 95 ALA A N 1
ATOM 696 C CA . ALA A 1 95 ? -3.557 -3.278 22.421 1.00 57.09 95 ALA A CA 1
ATOM 697 C C . ALA A 1 95 ? -4.723 -2.778 23.304 1.00 57.09 95 ALA A C 1
ATOM 699 O O . ALA A 1 95 ? -4.711 -3.029 24.512 1.00 57.09 95 ALA A O 1
ATOM 700 N N . ASP A 1 96 ? -5.762 -2.157 22.735 1.00 55.16 96 ASP A N 1
ATOM 701 C CA . ASP A 1 96 ? -6.918 -1.678 23.510 1.00 55.16 96 ASP A CA 1
ATOM 702 C C . ASP A 1 96 ? -7.854 -2.816 23.953 1.00 55.16 96 ASP A C 1
ATOM 704 O O . ASP A 1 96 ? -8.524 -2.714 24.986 1.00 55.16 96 ASP A O 1
ATOM 708 N N . TYR A 1 97 ? -7.814 -3.974 23.283 1.00 52.28 97 TYR A N 1
ATOM 709 C CA . TYR A 1 97 ? -8.553 -5.168 23.715 1.00 52.28 97 TYR A CA 1
ATOM 710 C C . TYR A 1 97 ? -7.970 -5.813 24.984 1.00 52.28 97 TYR A C 1
ATOM 712 O O . TYR A 1 97 ? -8.695 -6.456 25.750 1.00 52.28 97 TYR A O 1
ATOM 720 N N . ALA A 1 98 ? -6.675 -5.621 25.258 1.00 55.12 98 ALA A N 1
ATOM 721 C CA . ALA A 1 98 ? -6.030 -6.197 26.438 1.00 55.12 98 ALA A CA 1
ATOM 722 C C . ALA A 1 98 ? -6.386 -5.452 27.740 1.00 55.12 98 ALA A C 1
ATOM 724 O O . ALA A 1 98 ? -6.371 -6.051 28.818 1.00 55.12 98 ALA A O 1
ATOM 725 N N . THR A 1 99 ? -6.761 -4.170 27.663 1.00 52.00 99 THR A N 1
ATOM 726 C CA . THR A 1 99 ? -6.961 -3.328 28.858 1.00 52.00 99 THR A CA 1
ATOM 727 C C . THR A 1 99 ? -8.358 -3.478 29.477 1.00 52.00 99 THR A C 1
ATOM 729 O O . THR A 1 99 ? -8.513 -3.346 30.695 1.00 52.00 99 THR A O 1
ATOM 732 N N . THR A 1 100 ? -9.375 -3.854 28.696 1.00 53.12 100 THR A N 1
ATOM 733 C CA . THR A 1 100 ? -10.751 -4.032 29.208 1.00 53.12 100 THR A CA 1
ATOM 734 C C . THR A 1 100 ? -10.950 -5.345 29.979 1.00 53.12 100 THR A C 1
ATOM 736 O O . THR A 1 100 ? -11.818 -5.430 30.848 1.00 53.12 100 THR A O 1
ATOM 739 N N . SER A 1 101 ? -10.095 -6.349 29.770 1.00 53.34 101 SER A N 1
ATOM 740 C CA . SER A 1 101 ? -10.231 -7.665 30.421 1.00 53.34 101 SER A CA 1
ATOM 741 C C . SER A 1 101 ? -9.630 -7.741 31.839 1.00 53.34 101 SER A C 1
ATOM 743 O O . SER A 1 101 ? -9.761 -8.765 32.508 1.00 53.34 101 SER A O 1
ATOM 745 N N . GLY A 1 102 ? -8.979 -6.674 32.329 1.00 50.41 102 GLY A N 1
ATOM 746 C CA . GLY A 1 102 ? -8.180 -6.710 33.564 1.00 50.41 102 GLY A CA 1
ATOM 747 C C . GLY A 1 102 ? -8.713 -5.942 34.783 1.00 50.41 102 GLY A C 1
ATOM 748 O O . GLY A 1 102 ? -8.159 -6.108 35.869 1.00 50.41 102 GLY A O 1
ATOM 749 N N . ARG A 1 103 ? -9.759 -5.103 34.668 1.00 48.78 103 ARG A N 1
ATOM 750 C CA . ARG A 1 103 ? -10.126 -4.135 35.735 1.00 48.78 103 ARG A CA 1
ATOM 751 C C . ARG A 1 103 ? -11.510 -4.312 36.369 1.00 48.78 103 ARG A C 1
ATOM 753 O O . ARG A 1 103 ? -12.158 -3.341 36.745 1.00 48.78 103 ARG A O 1
ATOM 760 N N . ARG A 1 104 ? -11.957 -5.556 36.560 1.00 46.94 104 ARG A N 1
ATOM 761 C CA . ARG A 1 104 ? -13.084 -5.882 37.457 1.00 46.94 104 ARG A CA 1
ATOM 762 C C . ARG A 1 104 ? -12.765 -7.091 38.334 1.00 46.94 104 ARG A C 1
ATOM 764 O O . ARG A 1 104 ? -13.313 -8.166 38.118 1.00 46.94 104 ARG A O 1
ATOM 771 N N . ARG A 1 105 ? -11.885 -6.928 39.333 1.00 51.81 105 ARG A N 1
ATOM 772 C CA . ARG A 1 105 ? -11.788 -7.858 40.482 1.00 51.81 105 ARG A CA 1
ATOM 773 C C . ARG A 1 105 ? -11.015 -7.295 41.689 1.00 51.81 105 ARG A C 1
ATOM 775 O O . ARG A 1 105 ? -10.094 -7.923 42.186 1.00 51.81 105 ARG A O 1
ATOM 782 N N . SER A 1 106 ? -11.408 -6.118 42.169 1.00 47.56 106 SER A N 1
ATOM 783 C CA . SER A 1 106 ? -11.074 -5.556 43.498 1.00 47.56 106 SER A CA 1
ATOM 784 C C . SER A 1 106 ? -11.628 -4.126 43.493 1.00 47.56 106 SER A C 1
ATOM 786 O O . SER A 1 106 ? -11.245 -3.339 42.645 1.00 47.56 106 SER A O 1
ATOM 788 N N . SER A 1 107 ? -12.630 -3.712 44.259 1.00 43.53 107 SER A N 1
ATOM 789 C CA . SER A 1 107 ? -12.871 -3.901 45.683 1.00 43.53 107 SER A CA 1
ATOM 790 C C . SER A 1 107 ? -14.350 -3.605 45.980 1.00 43.53 107 SER A C 1
ATOM 792 O O . SER A 1 107 ? -14.777 -2.453 45.937 1.00 43.53 107 SER A O 1
ATOM 794 N N . VAL A 1 108 ? -15.137 -4.628 46.314 1.00 51.56 108 VAL A N 1
ATOM 795 C CA . VAL A 1 108 ? -16.342 -4.430 47.132 1.00 51.56 108 VAL A CA 1
ATOM 796 C C . VAL A 1 108 ? -15.838 -4.406 48.570 1.00 51.56 108 VAL A C 1
ATOM 798 O O . VAL A 1 108 ? -15.627 -5.447 49.183 1.00 51.56 108 VAL A O 1
ATOM 801 N N . GLY A 1 109 ? -15.521 -3.209 49.049 1.00 38.09 109 GLY A N 1
ATOM 802 C CA . GLY A 1 109 ? -15.086 -2.946 50.412 1.00 38.09 109 GLY A CA 1
ATOM 803 C C . GLY A 1 109 ? -15.765 -1.672 50.885 1.00 38.09 109 GLY A C 1
ATOM 804 O O . GLY A 1 109 ? -15.503 -0.600 50.352 1.00 38.09 109 GLY A O 1
ATOM 805 N N . LEU A 1 110 ? -16.686 -1.828 51.831 1.00 52.84 110 LEU A N 1
ATOM 806 C CA . LEU A 1 110 ? -17.336 -0.754 52.573 1.00 52.84 110 LEU A CA 1
ATOM 807 C C . LEU A 1 110 ? -16.304 0.231 53.153 1.00 52.84 110 LEU A C 1
ATOM 809 O O . LEU A 1 110 ? -15.384 -0.205 53.835 1.00 52.84 110 LEU A O 1
ATOM 813 N N . SER A 1 111 ? -16.523 1.529 52.927 1.00 41.47 111 SER A N 1
ATOM 814 C CA . SER A 1 111 ? -16.107 2.694 53.740 1.00 41.47 111 SER A CA 1
ATOM 815 C C . SER A 1 111 ? -16.436 3.928 52.883 1.00 41.47 111 SER A C 1
ATOM 817 O O . SER A 1 111 ? -15.919 4.047 51.785 1.00 41.47 111 SER A O 1
ATOM 819 N N . GLY A 1 112 ? -17.365 4.831 53.196 1.00 47.66 112 GLY A N 1
ATOM 820 C CA . GLY A 1 112 ? -17.604 5.452 54.489 1.00 47.66 112 GLY A CA 1
ATOM 821 C C . GLY A 1 112 ? -16.590 6.572 54.709 1.00 47.66 112 GLY A C 1
ATOM 822 O O . GLY A 1 112 ? -15.664 6.323 55.460 1.00 47.66 112 GLY A O 1
ATOM 823 N N . THR A 1 113 ? -16.758 7.731 54.049 1.00 42.12 113 THR A N 1
ATOM 824 C CA . THR A 1 113 ? -16.313 9.076 54.494 1.00 42.12 113 THR A CA 1
ATOM 825 C C . THR A 1 113 ? -16.747 10.162 53.495 1.00 42.12 113 THR A C 1
ATOM 827 O O . THR A 1 113 ? -16.231 10.245 52.384 1.00 42.12 113 THR A O 1
ATOM 830 N N . ASP A 1 114 ? -17.728 10.951 53.929 1.00 50.41 114 ASP A N 1
ATOM 831 C CA . ASP A 1 114 ? -17.856 12.412 53.812 1.00 50.41 114 ASP A CA 1
ATOM 832 C C . ASP A 1 114 ? -16.672 13.171 53.173 1.00 50.41 114 ASP A C 1
ATOM 834 O O . ASP A 1 114 ? -15.552 13.042 53.668 1.00 50.41 114 ASP A O 1
ATOM 838 N N . SER A 1 115 ? -16.925 13.969 52.120 1.00 44.34 115 SER A N 1
ATOM 839 C CA . SER A 1 115 ? -16.099 15.112 51.661 1.00 44.34 115 SER A CA 1
ATOM 840 C C . SER A 1 115 ? -16.757 15.875 50.488 1.00 44.34 115 SER A C 1
ATOM 842 O O . SER A 1 115 ? -16.628 15.480 49.336 1.00 44.34 115 SER A O 1
ATOM 844 N N . VAL A 1 116 ? -17.478 16.949 50.832 1.00 51.56 116 VAL A N 1
ATOM 845 C CA . VAL A 1 116 ? -17.488 18.321 50.255 1.00 51.56 116 VAL A CA 1
ATOM 846 C C . VAL A 1 116 ? -17.267 18.531 48.734 1.00 51.56 116 VAL A C 1
ATOM 848 O O . VAL A 1 116 ? -16.228 18.184 48.179 1.00 51.56 116 VAL A O 1
ATOM 851 N N . ASP A 1 117 ? -18.224 19.249 48.122 1.00 42.44 117 ASP A N 1
ATOM 852 C CA . ASP A 1 117 ? -18.241 19.827 46.760 1.00 42.44 117 ASP A CA 1
ATOM 853 C C . ASP A 1 117 ? -16.962 20.575 46.333 1.00 42.44 117 ASP A C 1
ATOM 855 O O . ASP A 1 117 ? -16.324 21.269 47.131 1.00 42.44 117 ASP A O 1
ATOM 859 N N . PRO A 1 118 ? -16.704 20.616 45.012 1.00 54.16 118 PRO A N 1
ATOM 860 C CA . PRO A 1 118 ? -16.577 21.931 44.386 1.00 54.16 118 PRO A CA 1
ATOM 861 C C . PRO A 1 118 ? -17.490 22.122 43.166 1.00 54.16 118 PRO A C 1
ATOM 863 O O . PRO A 1 118 ? -17.473 21.365 42.196 1.00 54.16 118 PRO A O 1
ATOM 866 N N . VAL A 1 119 ? -18.236 23.227 43.218 1.00 50.50 119 VAL A N 1
ATOM 867 C CA . VAL A 1 119 ? -18.985 23.819 42.109 1.00 50.50 119 VAL A CA 1
ATOM 868 C C . VAL A 1 119 ? -18.015 24.244 40.995 1.00 50.50 119 VAL A C 1
ATOM 870 O O . VAL A 1 119 ? -16.994 24.883 41.252 1.00 50.50 119 VAL A O 1
ATOM 873 N N . GLY A 1 120 ? -18.331 23.884 39.752 1.00 36.28 120 GLY A N 1
ATOM 874 C CA . GLY A 1 120 ? -17.486 24.149 38.588 1.00 36.28 120 GLY A CA 1
ATOM 875 C C . GLY A 1 120 ? -18.226 23.845 37.294 1.00 36.28 120 GLY A C 1
ATOM 876 O O . GLY A 1 120 ? -18.048 22.799 36.681 1.00 36.28 120 GLY A O 1
ATOM 877 N N . THR A 1 121 ? -19.102 24.772 36.925 1.00 48.88 121 THR A N 1
ATOM 878 C CA . THR A 1 121 ? -19.884 24.829 35.689 1.00 48.88 121 THR A CA 1
ATOM 879 C C . THR A 1 121 ? -19.025 24.601 34.445 1.00 48.88 121 THR A C 1
ATOM 881 O O . THR A 1 121 ? -18.151 25.412 34.139 1.00 48.88 121 THR A O 1
ATOM 884 N N . THR A 1 122 ? -19.330 23.549 33.685 1.00 46.31 122 THR A N 1
ATOM 885 C CA . THR A 1 122 ? -19.010 23.498 32.254 1.00 46.31 122 THR A CA 1
ATOM 886 C C . THR A 1 122 ? -20.289 23.146 31.509 1.00 46.31 122 THR A C 1
ATOM 888 O O . THR A 1 122 ? -20.596 21.984 31.256 1.00 46.31 122 THR A O 1
ATOM 891 N N . ASP A 1 123 ? -21.065 24.189 31.223 1.00 43.00 123 ASP A N 1
ATOM 892 C CA . ASP A 1 123 ? -22.085 24.177 30.187 1.00 43.00 123 ASP A CA 1
ATOM 893 C C . ASP A 1 123 ? -21.399 23.954 28.839 1.00 43.00 123 ASP A C 1
ATOM 895 O O . ASP A 1 123 ? -20.766 24.859 28.298 1.00 43.00 123 ASP A O 1
ATOM 899 N N . LEU A 1 124 ? -21.555 22.755 28.284 1.00 50.19 124 LEU A N 1
ATOM 900 C CA . LEU A 1 124 ? -21.498 22.522 26.845 1.00 50.19 124 LEU A CA 1
ATOM 901 C C . LEU A 1 124 ? -22.648 21.591 26.460 1.00 50.19 124 LEU A C 1
ATOM 903 O O . LEU A 1 124 ? -22.512 20.379 26.351 1.00 50.19 124 LEU A O 1
ATOM 907 N N . SER A 1 125 ? -23.812 22.225 26.314 1.00 44.81 125 SER A N 1
ATOM 908 C CA . SER A 1 125 ? -24.733 22.080 25.185 1.00 44.81 125 SER A CA 1
ATOM 909 C C . SER A 1 125 ? -24.571 20.807 24.344 1.00 44.81 125 SER A C 1
ATOM 911 O O . SER A 1 125 ? -23.858 20.784 23.342 1.00 44.81 125 SER A O 1
ATOM 913 N N . GLY A 1 126 ? -25.348 19.797 24.708 1.00 38.44 126 GLY A N 1
ATOM 914 C CA . GLY A 1 126 ? -25.650 18.628 23.893 1.00 38.44 126 GLY A CA 1
ATOM 915 C C . GLY A 1 126 ? -26.946 17.992 24.375 1.00 38.44 126 GLY A C 1
ATOM 916 O O . GLY A 1 126 ? -26.990 16.796 24.631 1.00 38.44 126 GLY A O 1
ATOM 917 N N . GLY A 1 127 ? -27.976 18.817 24.593 1.00 39.81 127 GLY A N 1
ATOM 918 C CA . GLY A 1 127 ? -29.328 18.348 24.873 1.00 39.81 127 GLY A CA 1
ATOM 919 C C . GLY A 1 127 ? -29.884 17.630 23.649 1.00 39.81 127 GLY A C 1
ATOM 920 O O . GLY A 1 127 ? -30.553 18.246 22.827 1.00 39.81 127 GLY A O 1
ATOM 921 N N . ALA A 1 128 ? -29.571 16.345 23.526 1.00 43.00 128 ALA A N 1
ATOM 922 C CA . ALA A 1 128 ? -30.349 15.400 22.750 1.00 43.00 128 ALA A CA 1
ATOM 923 C C . ALA A 1 128 ? -31.290 14.701 23.735 1.00 43.00 128 ALA A C 1
ATOM 925 O O . ALA A 1 128 ? -30.858 14.093 24.715 1.00 43.00 128 ALA A O 1
ATOM 926 N N . SER A 1 129 ? -32.579 14.900 23.503 1.00 42.94 129 SER A N 1
ATOM 927 C CA . SER A 1 129 ? -33.697 14.100 23.990 1.00 42.94 129 SER A CA 1
ATOM 928 C C . SER A 1 129 ? -33.281 12.668 24.335 1.00 42.94 129 SER A C 1
ATOM 930 O O . SER A 1 129 ? -32.826 11.911 23.483 1.00 42.94 129 SER A O 1
ATOM 932 N N . SER A 1 130 ? -33.511 12.265 25.583 1.00 48.44 130 SER A N 1
ATOM 933 C CA . SER A 1 130 ? -33.353 10.885 26.074 1.00 48.44 130 SER A CA 1
ATOM 934 C C . SER A 1 130 ? -34.343 9.890 25.444 1.00 48.44 130 SER A C 1
ATOM 936 O O . SER A 1 130 ? -34.389 8.739 25.864 1.00 48.44 130 SER A O 1
ATOM 938 N N . ASP A 1 131 ? -35.118 10.343 24.456 1.00 54.56 131 ASP A N 1
ATOM 939 C CA . ASP A 1 131 ? -36.189 9.615 23.776 1.00 54.56 131 ASP A CA 1
ATOM 940 C C . ASP A 1 131 ? -35.865 9.311 22.297 1.00 54.56 131 ASP A C 1
ATOM 942 O O . ASP A 1 131 ? -36.631 8.604 21.650 1.00 54.56 131 ASP A O 1
ATOM 946 N N . ASP A 1 132 ? -34.717 9.771 21.774 1.00 55.06 132 ASP A N 1
ATOM 947 C CA . ASP A 1 132 ? -34.258 9.504 20.396 1.00 55.06 132 ASP A CA 1
ATOM 948 C C . ASP A 1 132 ? -33.089 8.499 20.352 1.00 55.06 132 ASP A C 1
ATOM 950 O O . ASP A 1 132 ? -32.222 8.547 19.475 1.00 55.06 132 ASP A O 1
ATOM 954 N N . GLU A 1 133 ? -33.012 7.571 21.312 1.00 63.81 133 GLU A N 1
ATOM 955 C CA . GLU A 1 133 ? -32.116 6.422 21.157 1.00 63.81 133 GLU A CA 1
ATOM 956 C C . GLU A 1 133 ? -32.713 5.518 20.070 1.00 63.81 133 GLU A C 1
ATOM 958 O O . GLU A 1 133 ? -33.743 4.870 20.275 1.00 63.81 133 GLU A O 1
ATOM 963 N N . SER A 1 134 ? -32.097 5.520 18.882 1.00 76.56 134 SER A N 1
ATOM 964 C CA . SER A 1 134 ? -32.605 4.766 17.736 1.00 76.56 134 SER A CA 1
ATOM 965 C C . SER A 1 134 ? -32.802 3.298 18.114 1.00 76.56 134 SER A C 1
ATOM 967 O O . SER A 1 134 ? -31.999 2.701 18.840 1.00 76.56 134 SER A O 1
ATOM 969 N N . ALA A 1 135 ? -33.878 2.684 17.616 1.00 82.81 135 ALA A N 1
ATOM 970 C CA . ALA A 1 135 ? -34.186 1.285 17.914 1.00 82.81 135 ALA A CA 1
ATOM 971 C C . ALA A 1 135 ? -32.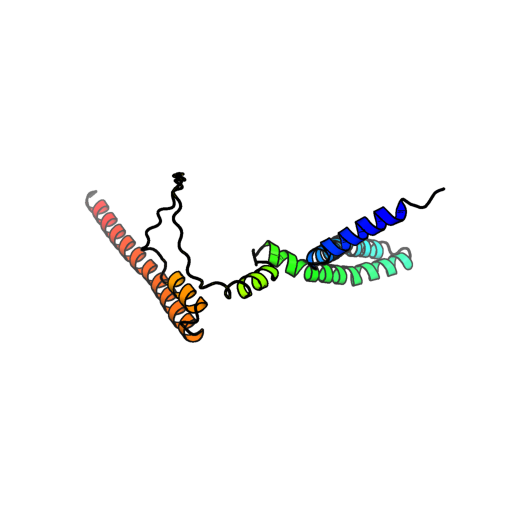989 0.355 17.616 1.00 82.81 135 ALA A C 1
ATOM 973 O O . ALA A 1 135 ? -32.766 -0.632 18.322 1.00 82.81 135 ALA A O 1
ATOM 974 N N . GLU A 1 136 ? -32.175 0.719 16.621 1.00 84.75 136 GLU A N 1
ATOM 975 C CA . GLU A 1 136 ? -30.910 0.072 16.281 1.00 84.75 136 GLU A CA 1
ATOM 976 C C . GLU A 1 136 ? -29.862 0.148 17.411 1.00 84.75 136 GLU A C 1
ATOM 978 O O . GLU A 1 136 ? -29.242 -0.867 17.745 1.00 84.75 136 GLU A O 1
ATOM 983 N N . ALA A 1 137 ? -29.673 1.314 18.036 1.00 85.44 137 ALA A N 1
ATOM 984 C CA . ALA A 1 137 ? -28.708 1.506 19.120 1.00 85.44 137 ALA A CA 1
ATOM 985 C C . ALA A 1 137 ? -29.035 0.625 20.341 1.00 85.44 137 ALA A C 1
ATOM 987 O O . ALA A 1 137 ? -28.155 -0.052 20.886 1.00 85.44 137 ALA A O 1
ATOM 988 N N . ILE A 1 138 ? -30.321 0.516 20.690 1.00 88.88 138 ILE A N 1
ATOM 989 C CA . ILE A 1 138 ? -30.803 -0.344 21.784 1.00 88.88 138 ILE A CA 1
ATOM 990 C C . ILE A 1 138 ? -30.561 -1.834 21.473 1.00 88.88 138 ILE A C 1
ATOM 992 O O . ILE A 1 138 ? -30.297 -2.642 22.372 1.00 88.88 138 ILE A O 1
ATOM 996 N N . LEU A 1 139 ? -30.653 -2.234 20.203 1.00 89.88 139 LEU A N 1
ATOM 997 C CA . LEU A 1 139 ? -30.380 -3.604 19.760 1.00 89.88 139 LEU A CA 1
ATOM 998 C C . LEU A 1 139 ? -28.894 -3.953 19.817 1.00 89.88 139 LEU A C 1
ATOM 1000 O O . LEU A 1 139 ? -28.545 -4.998 20.368 1.00 89.88 139 LEU A O 1
ATOM 1004 N N . LYS A 1 140 ? -28.023 -3.061 19.335 1.00 90.75 140 LYS A N 1
ATOM 1005 C CA . LYS A 1 140 ? -26.564 -3.237 19.417 1.00 90.75 140 LYS A CA 1
ATOM 1006 C C . LYS A 1 140 ? -26.094 -3.367 20.864 1.00 90.75 140 LYS A C 1
ATOM 1008 O O . LYS A 1 140 ? -25.279 -4.235 21.170 1.00 90.75 140 LYS A O 1
ATOM 1013 N N . ARG A 1 141 ? -26.658 -2.568 21.777 1.00 90.12 141 ARG A N 1
ATOM 1014 C CA . ARG A 1 141 ? -26.347 -2.641 23.212 1.00 90.12 141 ARG A CA 1
ATOM 1015 C C . ARG A 1 141 ? -26.689 -4.003 23.824 1.00 90.12 141 ARG A C 1
ATOM 1017 O O . ARG A 1 141 ? -25.894 -4.532 24.595 1.00 90.12 141 ARG A O 1
ATOM 1024 N N . ARG A 1 142 ? -27.843 -4.581 23.477 1.00 88.44 142 ARG A N 1
ATOM 1025 C CA . ARG A 1 142 ? -28.266 -5.904 23.978 1.00 88.44 142 ARG A CA 1
ATOM 1026 C C . ARG A 1 142 ? -27.448 -7.052 23.392 1.00 88.44 142 ARG A C 1
ATOM 1028 O O . ARG A 1 142 ? -27.139 -7.993 24.116 1.00 88.44 142 ARG A O 1
ATOM 1035 N N . TYR A 1 143 ? -27.049 -6.950 22.126 1.00 90.00 143 TYR A N 1
ATOM 1036 C CA . TYR A 1 143 ? -26.128 -7.907 21.510 1.00 90.00 143 TYR A CA 1
ATOM 1037 C C . TYR A 1 143 ? -24.752 -7.880 22.193 1.00 90.00 143 TYR A C 1
ATOM 1039 O O . TYR A 1 143 ? -24.239 -8.918 22.597 1.00 90.00 143 TYR A O 1
ATOM 1047 N N . ALA A 1 144 ? -24.200 -6.686 22.438 1.00 91.69 144 ALA A N 1
ATOM 1048 C CA . ALA A 1 144 ? -22.927 -6.527 23.145 1.00 91.69 144 ALA A CA 1
ATOM 1049 C C . ALA A 1 144 ? -22.975 -7.010 24.609 1.00 91.69 144 ALA A C 1
ATOM 1051 O O . ALA A 1 144 ? -21.957 -7.436 25.152 1.00 91.69 144 ALA A O 1
ATOM 1052 N N . ALA A 1 145 ? -24.148 -6.955 25.247 1.00 90.81 145 ALA A N 1
ATOM 1053 C CA . ALA A 1 145 ? -24.379 -7.513 26.579 1.00 90.81 145 ALA A CA 1
ATOM 1054 C C . ALA A 1 145 ? -24.534 -9.049 26.583 1.00 90.81 145 ALA A C 1
ATOM 1056 O O . ALA A 1 145 ? -24.431 -9.658 27.646 1.00 90.81 145 ALA A O 1
ATOM 1057 N N . GLY A 1 146 ? -24.749 -9.674 25.417 1.00 88.88 146 GLY A N 1
ATOM 1058 C CA . GLY A 1 146 ? -25.017 -11.108 25.281 1.00 88.88 146 GLY A CA 1
ATOM 1059 C C . GLY A 1 146 ? -26.454 -11.516 25.629 1.00 88.88 146 GLY A C 1
ATOM 1060 O O . GLY A 1 146 ? -26.715 -12.701 25.821 1.00 88.88 146 GLY A O 1
ATOM 1061 N N . ASP A 1 147 ? -27.381 -10.556 25.714 1.00 93.06 147 ASP A N 1
ATOM 1062 C CA . ASP A 1 147 ? -28.792 -10.802 26.051 1.00 93.06 147 ASP A CA 1
ATOM 1063 C C . ASP A 1 147 ? -29.600 -11.364 24.867 1.00 93.06 147 ASP A C 1
ATOM 1065 O O . ASP A 1 147 ? -30.697 -11.890 25.056 1.00 93.06 147 ASP A O 1
ATOM 1069 N N . ILE A 1 148 ? -29.086 -11.216 23.642 1.00 92.88 148 ILE A N 1
ATOM 1070 C CA . ILE A 1 148 ? -29.660 -11.758 22.405 1.00 92.88 148 ILE A CA 1
ATOM 1071 C C . ILE A 1 148 ? -28.579 -12.497 21.620 1.00 92.88 148 ILE A C 1
ATOM 1073 O O . ILE A 1 148 ? -27.417 -12.086 21.624 1.00 92.88 148 ILE A O 1
ATOM 1077 N N . ASP A 1 149 ? -28.971 -13.578 20.947 1.00 89.81 149 ASP A N 1
ATOM 1078 C CA . ASP A 1 149 ? -28.079 -14.301 20.045 1.00 89.81 149 ASP A CA 1
ATOM 1079 C C . ASP A 1 149 ? -27.956 -13.604 18.678 1.00 89.81 149 ASP A C 1
ATOM 1081 O O . ASP A 1 149 ? -28.727 -12.705 18.331 1.00 89.81 149 ASP A O 1
ATOM 1085 N N . ASP A 1 150 ? -26.949 -14.015 17.911 1.00 90.00 150 ASP A N 1
ATOM 1086 C CA . ASP A 1 150 ? -26.621 -13.447 16.599 1.00 90.00 150 ASP A CA 1
ATOM 1087 C C . ASP A 1 150 ? -27.788 -13.583 15.599 1.00 90.00 150 ASP A C 1
ATOM 1089 O O . ASP A 1 150 ? -28.189 -12.623 14.942 1.00 90.00 150 ASP A O 1
ATOM 1093 N N . ALA A 1 151 ? -28.451 -14.743 15.578 1.00 91.56 151 ALA A N 1
ATOM 1094 C CA . ALA A 1 151 ? -29.585 -14.995 14.691 1.00 91.56 151 ALA A CA 1
ATOM 1095 C C . ALA A 1 151 ? -30.817 -14.139 15.045 1.00 91.56 151 ALA A C 1
ATOM 1097 O O . ALA A 1 151 ? -31.637 -13.790 14.193 1.00 91.56 151 ALA A O 1
ATOM 1098 N N . GLU A 1 152 ? -31.027 -13.838 16.322 1.00 89.81 152 GLU A N 1
ATOM 1099 C CA . GLU A 1 152 ? -32.075 -12.948 16.800 1.00 89.81 152 GLU A CA 1
ATOM 1100 C C . GLU A 1 152 ? -31.742 -11.476 16.541 1.00 89.81 152 GLU A C 1
ATOM 1102 O O . GLU A 1 152 ? -32.649 -10.705 16.211 1.00 89.81 152 GLU A O 1
ATOM 1107 N N . PHE A 1 153 ? -30.466 -11.099 16.621 1.00 93.00 153 PHE A N 1
ATOM 1108 C CA . PHE A 1 153 ? -29.995 -9.775 16.234 1.00 93.00 153 PHE A CA 1
ATOM 1109 C C . PHE A 1 153 ? -30.248 -9.505 14.745 1.00 93.00 153 PHE A C 1
ATOM 1111 O O . PHE A 1 153 ? -30.934 -8.532 14.427 1.00 93.00 153 PHE A O 1
ATOM 1118 N N . GLU A 1 154 ? -29.811 -10.395 13.847 1.00 93.00 154 GLU A N 1
ATOM 1119 C CA . GLU A 1 154 ? -29.995 -10.240 12.395 1.00 93.00 154 GLU A CA 1
ATOM 1120 C C . GLU A 1 154 ? -31.477 -10.111 12.010 1.00 93.00 154 GLU A C 1
ATOM 1122 O O . GLU A 1 154 ? -31.871 -9.162 11.328 1.00 93.00 154 GLU A O 1
ATOM 1127 N N . ARG A 1 155 ? -32.338 -10.994 12.538 1.00 89.81 155 ARG A N 1
ATOM 1128 C CA . ARG A 1 155 ? -33.790 -10.968 12.267 1.00 89.81 155 ARG A CA 1
ATOM 1129 C C . ARG A 1 155 ? -34.476 -9.685 12.736 1.00 89.81 155 ARG A C 1
ATOM 1131 O O . ARG A 1 155 ? -35.476 -9.262 12.152 1.00 89.81 155 ARG A O 1
ATOM 1138 N N . ARG A 1 156 ? -34.016 -9.092 13.842 1.00 87.31 156 ARG A N 1
ATOM 1139 C CA . ARG A 1 156 ? -34.593 -7.850 14.383 1.00 87.31 156 ARG A CA 1
ATOM 1140 C C . ARG A 1 156 ? -34.034 -6.615 13.680 1.00 87.31 156 ARG A C 1
ATOM 1142 O O . ARG A 1 156 ? -34.790 -5.667 13.479 1.00 87.31 156 ARG A O 1
ATOM 1149 N N . LEU A 1 157 ? -32.767 -6.644 13.273 1.00 90.88 157 LEU A N 1
ATOM 1150 C CA . LEU A 1 157 ? -32.137 -5.581 12.495 1.00 90.88 157 LEU A CA 1
ATOM 1151 C C . LEU A 1 157 ? -32.771 -5.458 11.103 1.00 90.88 157 LEU A C 1
ATOM 1153 O O . LEU A 1 157 ? -33.150 -4.360 10.706 1.00 90.88 157 LEU A O 1
ATOM 1157 N N . GLU A 1 158 ? -32.978 -6.581 10.408 1.00 89.88 158 GLU A N 1
ATOM 1158 C CA . GLU A 1 158 ? -33.642 -6.613 9.096 1.00 89.88 158 GLU A CA 1
ATOM 1159 C C . GLU A 1 158 ? -35.055 -6.016 9.159 1.00 89.88 158 GLU A C 1
ATOM 1161 O O . GLU A 1 158 ? -35.465 -5.248 8.286 1.00 89.88 158 GLU A O 1
ATOM 1166 N N . ARG A 1 159 ? -35.790 -6.302 10.240 1.00 90.00 159 ARG A N 1
ATOM 1167 C CA . ARG A 1 159 ? -37.127 -5.742 10.466 1.00 90.00 159 ARG A CA 1
ATOM 1168 C C . ARG A 1 159 ? -37.107 -4.222 10.613 1.00 90.00 159 ARG A C 1
ATOM 1170 O O . ARG A 1 159 ? -37.983 -3.568 10.060 1.00 90.00 159 ARG A O 1
ATOM 1177 N N . ILE A 1 160 ? -36.148 -3.676 11.361 1.00 89.75 160 ILE A N 1
ATOM 1178 C CA . ILE A 1 160 ? -36.036 -2.226 11.584 1.00 89.75 160 ILE A CA 1
ATOM 1179 C C . ILE A 1 160 ? -35.625 -1.518 10.297 1.00 89.75 160 ILE A C 1
ATOM 1181 O O . ILE A 1 160 ? -36.284 -0.559 9.916 1.00 89.75 160 ILE A O 1
ATOM 1185 N N . MET A 1 161 ? -34.635 -2.052 9.578 1.00 85.81 161 MET A N 1
ATOM 1186 C CA . MET A 1 161 ? -34.215 -1.525 8.274 1.00 85.81 161 MET A CA 1
ATOM 1187 C C . MET A 1 161 ? -35.365 -1.515 7.261 1.00 85.81 161 MET A C 1
ATOM 1189 O O . MET A 1 161 ? -35.541 -0.556 6.517 1.00 85.81 161 MET A O 1
ATOM 1193 N N . THR A 1 162 ? -36.181 -2.572 7.248 1.00 83.69 162 THR A N 1
ATOM 1194 C CA . THR A 1 162 ? -37.339 -2.661 6.346 1.00 83.69 162 THR A CA 1
ATOM 1195 C C . THR A 1 162 ? -38.455 -1.691 6.743 1.00 83.69 162 THR A C 1
ATOM 1197 O O . THR A 1 162 ? -39.121 -1.142 5.869 1.00 83.69 162 THR A O 1
ATOM 1200 N N . ALA A 1 163 ? -38.669 -1.472 8.043 1.00 79.25 163 ALA A N 1
ATOM 1201 C CA . ALA A 1 163 ? -39.672 -0.533 8.537 1.00 79.25 163 ALA A CA 1
ATOM 1202 C C . ALA A 1 163 ? -39.290 0.922 8.221 1.00 79.25 163 ALA A C 1
ATOM 1204 O O . ALA A 1 163 ? -40.101 1.646 7.652 1.00 79.25 163 ALA A O 1
ATOM 1205 N N . GLU A 1 164 ? -38.041 1.312 8.488 1.00 72.94 164 GLU A N 1
ATOM 1206 C CA . GLU A 1 164 ? -37.530 2.659 8.197 1.00 72.94 164 GLU A CA 1
ATOM 1207 C C . GLU A 1 164 ? -37.513 2.944 6.688 1.00 72.94 164 GLU A C 1
ATOM 1209 O O . GLU A 1 164 ? -37.921 4.015 6.241 1.00 72.94 164 GLU A O 1
ATOM 1214 N N . ALA A 1 165 ? -37.137 1.949 5.877 1.00 70.25 165 ALA A N 1
ATOM 1215 C CA . ALA A 1 165 ? -37.197 2.067 4.426 1.00 70.25 165 ALA A CA 1
ATOM 1216 C C . ALA A 1 165 ? -38.632 2.218 3.895 1.00 70.25 165 ALA A C 1
ATOM 1218 O O . ALA A 1 165 ? -38.807 2.790 2.826 1.00 70.25 165 ALA A O 1
ATOM 1219 N N . GLY A 1 166 ? -39.652 1.706 4.593 1.00 63.50 166 GLY A N 1
ATOM 1220 C CA . GLY A 1 166 ? -41.057 1.820 4.189 1.00 63.50 166 GLY A CA 1
ATOM 1221 C C . GLY A 1 166 ? -41.700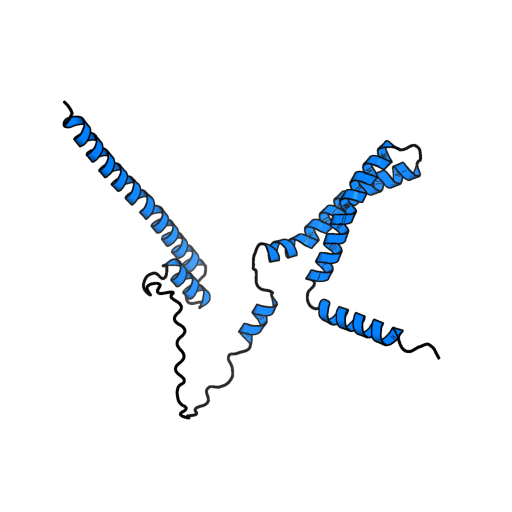 3.162 4.551 1.00 63.50 166 GLY A C 1
ATOM 1222 O O . GLY A 1 166 ? -42.489 3.695 3.772 1.00 63.50 166 GLY A O 1
ATOM 1223 N N . GLU A 1 167 ? -41.336 3.737 5.699 1.00 65.06 167 GLU A N 1
ATOM 1224 C CA . GLU A 1 167 ? -41.925 4.983 6.215 1.00 65.06 167 GLU A CA 1
ATOM 1225 C C . GLU A 1 167 ? -41.603 6.221 5.353 1.00 65.06 167 GLU A C 1
ATOM 1227 O O . GLU A 1 167 ? -42.386 7.177 5.318 1.00 65.06 167 GLU A O 1
ATOM 1232 N N . ASP A 1 168 ? -40.499 6.197 4.602 1.00 60.47 168 ASP A N 1
ATOM 1233 C CA . ASP A 1 168 ? -40.086 7.303 3.727 1.00 60.47 168 ASP A CA 1
ATOM 1234 C C . ASP A 1 168 ? -40.958 7.416 2.452 1.00 60.47 168 ASP A C 1
ATOM 1236 O O . ASP A 1 168 ? -41.387 8.507 2.057 1.00 60.47 168 ASP A O 1
ATOM 1240 N N . TRP A 1 169 ? -41.341 6.283 1.847 1.00 61.31 169 TRP A N 1
ATOM 1241 C CA . TRP A 1 169 ? -42.138 6.262 0.607 1.00 61.31 169 TRP A CA 1
ATOM 1242 C C . TRP A 1 169 ? -43.593 6.713 0.805 1.00 61.31 169 TRP A C 1
ATOM 1244 O O . TRP A 1 169 ? -44.176 7.381 -0.064 1.00 61.31 169 TRP A O 1
ATOM 1254 N N . ASP A 1 170 ? -44.190 6.394 1.953 1.00 64.62 170 ASP A N 1
ATOM 1255 C CA . ASP A 1 170 ? -45.581 6.750 2.255 1.00 64.62 170 ASP A CA 1
ATOM 1256 C C . ASP A 1 170 ? -45.741 8.258 2.540 1.00 64.62 170 ASP A C 1
ATOM 1258 O O . ASP A 1 170 ? -46.767 8.874 2.219 1.00 64.62 170 ASP A O 1
ATOM 1262 N N . ASN A 1 171 ? -44.703 8.909 3.068 1.00 64.06 171 ASN A N 1
ATOM 1263 C CA . ASN A 1 171 ? -44.726 10.345 3.350 1.00 64.06 171 ASN A CA 1
ATOM 1264 C C . ASN A 1 171 ? -44.553 11.186 2.067 1.00 64.06 171 ASN A C 1
ATOM 1266 O O . ASN A 1 1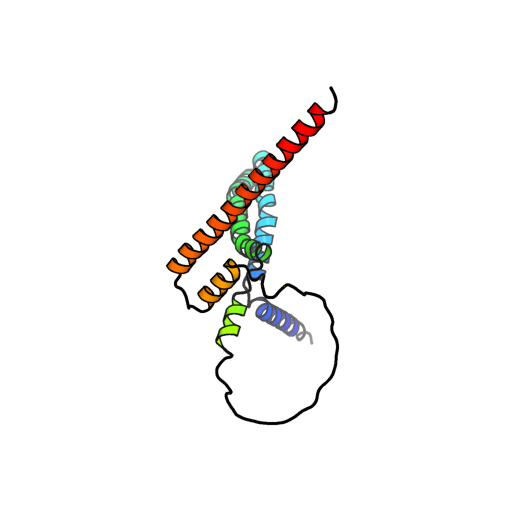71 ? -45.248 12.190 1.865 1.00 64.06 171 ASN A O 1
ATOM 1270 N N . GLU A 1 172 ? -43.682 10.743 1.156 1.00 63.78 172 GLU A N 1
ATOM 1271 C CA . GLU A 1 172 ? -43.428 11.355 -0.157 1.00 63.78 172 GLU A CA 1
ATOM 1272 C C . GLU A 1 172 ? -44.692 11.349 -1.041 1.00 63.78 172 GLU A C 1
ATOM 1274 O O . GLU A 1 172 ? -45.093 12.376 -1.605 1.00 63.78 172 GLU A O 1
ATOM 1279 N N . THR A 1 173 ? -45.379 10.206 -1.127 1.00 71.19 173 THR A N 1
ATOM 1280 C CA . THR A 1 173 ? -46.602 10.058 -1.936 1.00 71.19 173 THR A CA 1
ATOM 1281 C C . THR A 1 173 ? -47.747 10.923 -1.413 1.00 71.19 173 THR A C 1
ATOM 1283 O O . THR A 1 173 ? -48.429 11.595 -2.196 1.00 71.19 173 THR A O 1
ATOM 1286 N N . THR A 1 174 ? -47.912 10.999 -0.091 1.00 69.94 174 THR A N 1
ATOM 1287 C CA . THR A 1 174 ? -48.956 11.816 0.541 1.00 69.94 174 THR A CA 1
ATOM 1288 C C . THR A 1 174 ? -48.709 13.316 0.333 1.00 69.94 174 THR A C 1
ATOM 1290 O O . THR A 1 174 ? -49.634 14.067 -0.007 1.00 69.94 174 THR A O 1
ATOM 1293 N N . ARG A 1 175 ? -47.452 13.774 0.435 1.00 68.25 175 ARG A N 1
ATOM 1294 C CA . ARG A 1 175 ? -47.079 15.176 0.162 1.00 68.25 175 ARG A CA 1
ATOM 1295 C C . ARG A 1 175 ? -47.259 15.549 -1.308 1.00 68.25 175 ARG A C 1
ATOM 1297 O O . ARG A 1 175 ? -47.793 16.621 -1.612 1.00 68.25 175 ARG A O 1
ATOM 1304 N N . ASN A 1 176 ? -46.878 14.665 -2.227 1.00 73.88 176 ASN A N 1
ATOM 1305 C CA . ASN A 1 176 ? -47.022 14.901 -3.664 1.00 73.88 176 ASN A CA 1
ATOM 1306 C C . ASN A 1 176 ? -48.496 14.902 -4.113 1.00 73.88 176 ASN A C 1
ATOM 1308 O O . ASN A 1 176 ? -48.893 15.724 -4.952 1.00 73.88 176 ASN A O 1
ATOM 1312 N N . ALA A 1 177 ? -49.344 14.075 -3.493 1.00 74.19 177 ALA A N 1
ATOM 1313 C CA . ALA A 1 177 ? -50.789 14.103 -3.707 1.00 74.19 177 ALA A CA 1
ATOM 1314 C C . ALA A 1 177 ? -51.423 15.428 -3.236 1.00 74.19 177 ALA A C 1
ATOM 1316 O O . ALA A 1 177 ? -52.216 16.034 -3.967 1.00 74.19 177 ALA A O 1
ATOM 1317 N N . ALA A 1 178 ? -51.029 15.932 -2.061 1.00 72.81 178 ALA A N 1
ATOM 1318 C CA . ALA A 1 178 ? -51.509 17.212 -1.538 1.00 72.81 178 ALA A CA 1
ATOM 1319 C C . ALA A 1 178 ? -51.093 18.399 -2.428 1.00 72.81 178 ALA A C 1
ATOM 1321 O O . ALA A 1 178 ? -51.895 19.294 -2.713 1.00 72.81 178 ALA A O 1
ATOM 1322 N N . ARG A 1 179 ? -49.859 18.382 -2.945 1.00 74.12 179 ARG A N 1
ATOM 1323 C CA . ARG A 1 179 ? -49.340 19.428 -3.839 1.00 74.12 179 ARG A CA 1
ATOM 1324 C C . ARG A 1 179 ? -50.067 19.465 -5.187 1.00 74.12 179 ARG A C 1
ATOM 1326 O O . ARG A 1 179 ? -50.327 20.543 -5.720 1.00 74.12 179 ARG A O 1
ATOM 1333 N N . SER A 1 180 ? -50.449 18.298 -5.702 1.00 76.31 180 SER A N 1
ATOM 1334 C CA . SER A 1 180 ? -51.165 18.165 -6.976 1.00 76.31 180 SER A CA 1
ATOM 1335 C C . SER A 1 180 ? -52.601 18.695 -6.916 1.00 76.31 180 SER A C 1
ATOM 1337 O O . SER A 1 180 ? -53.086 19.241 -7.906 1.00 76.31 180 SER A O 1
ATOM 1339 N N . ARG A 1 181 ? -53.278 18.601 -5.761 1.00 73.44 181 ARG A N 1
ATOM 1340 C CA . ARG A 1 181 ? -54.596 19.236 -5.566 1.00 73.44 181 ARG A CA 1
ATOM 1341 C C . ARG A 1 181 ? -54.504 20.757 -5.582 1.00 73.44 181 ARG A C 1
ATOM 1343 O O . ARG A 1 181 ? -55.256 21.401 -6.305 1.00 73.44 181 ARG A O 1
ATOM 1350 N N . ARG A 1 182 ? -53.523 21.316 -4.872 1.00 72.81 182 ARG A N 1
ATOM 1351 C CA . ARG A 1 182 ? -53.340 22.771 -4.775 1.00 72.81 182 ARG A CA 1
ATOM 1352 C C . ARG A 1 182 ? -53.054 23.426 -6.130 1.00 72.81 182 ARG A C 1
ATOM 1354 O O . ARG A 1 182 ? -53.513 24.531 -6.381 1.00 72.81 182 ARG A O 1
ATOM 1361 N N . LYS A 1 183 ? -52.339 22.727 -7.019 1.00 75.19 183 LYS A N 1
ATOM 1362 C CA . LYS A 1 183 ? -52.058 23.213 -8.378 1.00 75.19 183 LYS A CA 1
ATOM 1363 C C . LYS A 1 183 ? -53.312 23.275 -9.266 1.00 75.19 183 LYS A C 1
ATOM 1365 O O . LYS A 1 183 ? -53.425 24.168 -10.097 1.00 75.19 183 LYS A O 1
ATOM 1370 N N . ARG A 1 184 ? -54.271 22.362 -9.071 1.00 71.56 184 ARG A N 1
ATOM 1371 C CA . ARG A 1 184 ? -55.539 22.361 -9.823 1.00 71.56 184 ARG A CA 1
ATOM 1372 C C . ARG A 1 184 ? -56.495 23.461 -9.365 1.00 71.56 184 ARG A C 1
ATOM 1374 O O . ARG A 1 184 ? -57.240 23.983 -10.182 1.00 71.56 184 ARG A O 1
ATOM 1381 N N . GLU A 1 185 ? -56.453 23.836 -8.089 1.00 69.25 185 GLU A N 1
ATOM 1382 C CA . GLU A 1 185 ? -57.261 24.945 -7.567 1.00 69.25 185 GLU A CA 1
ATOM 1383 C C . GLU A 1 185 ? -56.773 26.306 -8.081 1.00 69.25 185 GLU A C 1
ATOM 1385 O O . GLU A 1 185 ? -57.588 27.181 -8.348 1.00 69.25 185 GLU A O 1
ATOM 1390 N N . THR A 1 186 ? -55.466 26.484 -8.299 1.00 73.25 186 THR A N 1
ATOM 1391 C CA . THR A 1 186 ? -54.929 27.746 -8.835 1.00 73.25 186 THR A CA 1
ATOM 1392 C C . THR A 1 186 ? -55.232 27.959 -10.318 1.00 73.25 186 THR A C 1
ATOM 1394 O O . THR A 1 186 ? -55.429 29.096 -10.724 1.00 73.25 186 THR A O 1
ATOM 1397 N N . GLU A 1 187 ? -55.332 26.893 -11.117 1.00 67.75 187 GLU A N 1
ATOM 1398 C CA . GLU A 1 187 ? -55.673 26.995 -12.550 1.00 67.75 187 GLU A CA 1
ATOM 1399 C C . GLU A 1 187 ? -57.173 27.252 -12.792 1.00 67.75 187 GLU A C 1
ATOM 1401 O O . GLU A 1 187 ? -57.554 27.714 -13.862 1.00 67.75 187 GLU A O 1
ATOM 1406 N N . GLN A 1 188 ? -58.040 26.989 -11.806 1.00 63.69 188 GLN A N 1
ATOM 1407 C CA . GLN A 1 188 ? -59.489 27.180 -11.945 1.00 63.69 188 GLN A CA 1
ATOM 1408 C C . GLN A 1 188 ? -59.965 28.602 -11.594 1.00 63.69 188 GLN A C 1
ATOM 1410 O O . GLN A 1 188 ? -61.105 28.945 -11.883 1.00 63.69 188 GLN A O 1
ATOM 1415 N N . VAL A 1 189 ? -59.108 29.422 -10.975 1.00 61.06 189 VAL A N 1
ATOM 1416 C CA . VAL A 1 189 ? -59.415 30.815 -10.587 1.00 61.06 189 VAL A CA 1
ATOM 1417 C C . VAL A 1 189 ? -59.017 31.818 -11.682 1.00 61.06 189 VAL A C 1
ATOM 1419 O O . VAL A 1 189 ? -59.425 32.974 -11.635 1.00 61.06 189 VAL A O 1
ATOM 1422 N N . GLU A 1 190 ? -58.248 31.387 -12.686 1.00 54.06 190 GLU A N 1
ATOM 1423 C CA . GLU A 1 190 ? -57.727 32.248 -13.760 1.00 54.06 190 GLU A CA 1
ATOM 1424 C C . GLU A 1 190 ? -58.575 32.220 -15.051 1.00 54.06 190 GLU A C 1
ATOM 1426 O O . GLU A 1 190 ? -58.145 32.740 -16.078 1.00 54.06 190 GLU A O 1
ATOM 1431 N N . ASN A 1 191 ? -59.779 31.635 -15.017 1.00 46.97 191 ASN A N 1
ATOM 1432 C CA . ASN A 1 191 ? -60.686 31.545 -16.170 1.00 46.97 191 ASN A CA 1
ATOM 1433 C C . ASN A 1 191 ? -62.072 32.118 -15.857 1.00 46.97 191 ASN A C 1
ATOM 1435 O O . ASN A 1 191 ? -62.667 31.679 -14.846 1.00 46.97 191 ASN A O 1
#

Secondary structure (DSSP, 8-state):
---SSHHHHHHHHHHHHHHH-SSTHHHHHHHHHHHHHHHHHHHHHHHHHHHT-SSHHHHHHHHHHHHHHHHHHHHHHHHHHHHHHHHHS----THHHHHHTSS-SS-----------------------TT---HHHHHHHHHHHTSS-HHHHHHHHHHHHHHHHHHHHHHHHHHHHHHHHHHHHHHTS--

pLDDT: mean 71.06, std 16.2, range [36.28, 93.06]